Protein AF-A0A7C1JFD9-F1 (afdb_monomer)

pLDDT: mean 81.2, std 18.76, range [33.25, 97.69]

Solvent-accessible surface area (backbone atoms only — not comparable to full-atom values): 13082 Å² total; per-residue (Å²): 131,91,82,92,84,89,84,89,82,89,79,87,84,80,90,75,85,80,73,86,72,84,73,84,68,76,77,77,70,79,80,46,64,47,81,43,65,37,50,92,91,67,46,56,60,57,52,20,58,76,70,75,37,55,52,64,60,41,26,60,74,58,72,48,86,54,73,89,67,83,54,70,67,39,78,43,56,42,72,49,69,76,74,76,76,76,79,77,77,77,78,78,78,77,79,78,64,57,48,79,44,68,37,48,88,90,66,48,46,65,60,51,17,61,76,61,60,40,53,50,64,57,37,24,66,66,59,72,47,88,52,73,87,72,76,53,64,73,43,75,38,43,36,61,65,51,68,77,73,78,78,59,76,42,71,46,81,42,66,37,50,89,90,68,45,52,64,58,52,16,58,74,59,68,35,47,47,64,53,36,28,64,72,59,69,50,89,52,81,89,70,79,52,70,67,39,78,40,52,42,48,21,114

Radius of gyration: 39.32 Å; Cα contacts (8 Å, |Δi|>4): 235; chains: 1; bounding box: 79×61×123 Å

Secondary structure (DSSP, 8-state):
--------------------------------EEEEEPPTT--HHHHHHHTT--HHHHHHHTT---TT---TT-EEEEE-PPPPPPPPPPPPPPPP-PEEEE--TT--HHHHHHHHT--HHHHHHHHT-S-TT---TTPEEEE---PPPPPPSEEEEEEPPTT--HHHHHHHTT--HHHHHHHTT-S-TT---TT-EEEEEE-

Mean predicted aligned error: 19.11 Å

Sequence (203 aa):
MRRLILLLLLAVMLALPAAVIAQDTGGVSAEASTVYYVRPGDTLSRIARNFGVDLYVLARFNSIYNLNLIYVGQAIYIPIGTPPPPPPPPPPPPPPVCTYYTVRWGDTLNMIARLYGVSVYEIQVANGIANPNLIYPGMVLCIPPASAPPPPTYVTPYYVRYGDTLARIARNFGTSVWAIVNYNGIVNPNFIYVGQLLYIPHH

Nearest PDB structures (foldseek):
  4b8v-assembly1_A  TM=3.331E-01  e=1.231E-12  Fulvia fulva
  4s3j-assembly1_A  TM=4.618E-01  e=1.558E-07  Bacillus cereus ATCC 10876
  5c8q-assembly1_B  TM=9.134E-01  e=4.857E-04  Pyricularia oryzae
  5jcd-assembly2_B  TM=2.850E-01  e=6.398E-09  Oryza sativa Japonica Group
  5jce-assembly1_A  TM=2.853E-01  e=2.152E-08  Oryza sativa Japonica Group

Structure (mmCIF, N/CA/C/O backbone):
data_AF-A0A7C1JFD9-F1
#
_entry.id   AF-A0A7C1JFD9-F1
#
loop_
_atom_site.group_PDB
_atom_site.id
_atom_site.type_symbol
_atom_site.label_atom_id
_atom_site.label_alt_id
_atom_site.label_comp_id
_atom_site.label_asym_id
_atom_site.label_entity_id
_atom_site.label_seq_id
_atom_site.pdbx_PDB_ins_code
_atom_site.C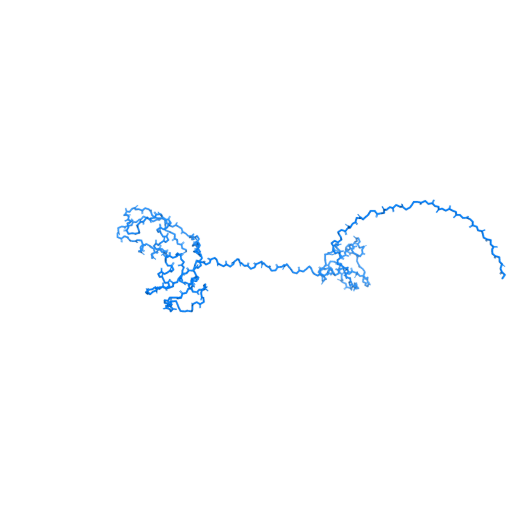artn_x
_atom_site.Cartn_y
_atom_site.Cartn_z
_atom_site.occupancy
_atom_site.B_iso_or_equiv
_atom_site.auth_seq_id
_atom_site.auth_comp_id
_atom_site.auth_asym_id
_atom_site.auth_atom_id
_atom_site.pdbx_PDB_model_num
ATOM 1 N N . MET A 1 1 ? 34.897 -39.140 -87.805 1.00 40.81 1 MET A N 1
ATOM 2 C CA . MET A 1 1 ? 36.169 -39.898 -87.732 1.00 40.81 1 MET A CA 1
ATOM 3 C C . MET A 1 1 ? 36.739 -39.654 -86.336 1.00 40.81 1 MET A C 1
ATOM 5 O O . MET A 1 1 ? 36.928 -38.500 -85.996 1.00 40.81 1 MET A O 1
ATOM 9 N N . ARG A 1 2 ? 36.658 -40.624 -85.405 1.00 43.22 2 ARG A N 1
ATOM 10 C CA . ARG A 1 2 ? 37.804 -41.448 -84.929 1.00 43.22 2 ARG A CA 1
ATOM 11 C C . ARG A 1 2 ? 39.041 -40.562 -84.671 1.00 43.22 2 ARG A C 1
ATOM 13 O O . ARG A 1 2 ? 39.539 -39.995 -85.632 1.00 43.22 2 ARG A O 1
ATOM 20 N N . ARG A 1 3 ? 39.586 -40.409 -83.456 1.00 44.50 3 ARG A N 1
ATOM 21 C CA . ARG A 1 3 ? 40.245 -41.395 -82.554 1.00 44.50 3 ARG A CA 1
AT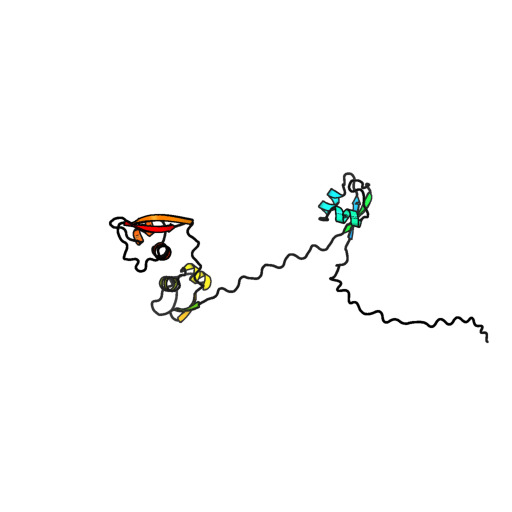OM 22 C C . ARG A 1 3 ? 40.369 -40.731 -81.155 1.00 44.50 3 ARG A C 1
ATOM 24 O O . ARG A 1 3 ? 40.711 -39.559 -81.118 1.00 44.50 3 ARG A O 1
ATOM 31 N N . LEU A 1 4 ? 39.901 -41.269 -80.023 1.00 40.38 4 LEU A N 1
ATOM 32 C CA . LEU A 1 4 ? 40.400 -42.376 -79.178 1.00 40.38 4 LEU A CA 1
ATOM 33 C C . LEU A 1 4 ? 41.914 -42.359 -78.868 1.00 40.38 4 LEU A C 1
ATOM 35 O O . LEU A 1 4 ? 42.694 -42.534 -79.798 1.00 40.38 4 LEU A O 1
ATOM 39 N N . ILE A 1 5 ? 42.272 -42.208 -77.578 1.00 41.91 5 ILE A N 1
ATOM 40 C CA . ILE A 1 5 ? 43.218 -42.996 -76.732 1.00 41.91 5 ILE A CA 1
ATOM 41 C C . ILE A 1 5 ? 43.311 -42.259 -75.366 1.00 41.91 5 ILE A C 1
ATOM 43 O O . ILE A 1 5 ? 43.749 -41.118 -75.320 1.00 41.91 5 ILE A O 1
ATOM 47 N N . LEU A 1 6 ? 42.625 -42.706 -74.303 1.00 33.25 6 LEU A N 1
ATOM 48 C CA . LEU A 1 6 ? 43.041 -43.689 -73.278 1.00 33.25 6 LEU A CA 1
ATOM 49 C C . LEU A 1 6 ? 44.244 -43.245 -72.422 1.00 33.25 6 LEU A C 1
ATOM 51 O O . LEU A 1 6 ? 45.381 -43.417 -72.840 1.00 33.25 6 LEU A O 1
ATOM 55 N N . LEU A 1 7 ? 43.985 -42.812 -71.180 1.00 38.22 7 LEU A N 1
ATOM 56 C CA . LEU A 1 7 ? 44.855 -43.131 -70.044 1.00 38.22 7 LEU A CA 1
ATOM 57 C C . LEU A 1 7 ? 44.040 -43.312 -68.752 1.00 38.22 7 LEU A C 1
ATOM 59 O O . LEU A 1 7 ? 43.379 -42.415 -68.238 1.00 38.22 7 LEU A O 1
ATOM 63 N N . LEU A 1 8 ? 44.099 -44.565 -68.325 1.00 34.59 8 LEU A N 1
ATOM 64 C CA . LEU A 1 8 ? 43.635 -45.234 -67.123 1.00 34.59 8 LEU A CA 1
ATOM 65 C C . LEU A 1 8 ? 44.136 -44.543 -65.837 1.00 34.59 8 LEU A C 1
ATOM 67 O O . LEU A 1 8 ? 45.341 -44.368 -65.694 1.00 34.59 8 LEU A O 1
ATOM 71 N N . LEU A 1 9 ? 43.255 -44.260 -64.873 1.00 37.47 9 LEU A N 1
ATOM 72 C CA . LEU A 1 9 ? 43.563 -44.437 -63.447 1.00 37.47 9 LEU A CA 1
ATOM 73 C C . LEU A 1 9 ? 42.265 -44.577 -62.641 1.00 37.47 9 LEU A C 1
ATOM 75 O O . LEU A 1 9 ? 41.499 -43.641 -62.431 1.00 37.47 9 LEU A O 1
ATOM 79 N N . LEU A 1 10 ? 42.035 -45.826 -62.251 1.00 37.84 10 LEU A N 1
ATOM 80 C CA . LEU A 1 10 ? 41.011 -46.306 -61.343 1.00 37.84 10 LEU A CA 1
ATOM 81 C C . LEU A 1 10 ? 41.394 -45.883 -59.915 1.00 37.84 10 LEU A C 1
ATOM 83 O O . LEU A 1 10 ? 42.415 -46.333 -59.404 1.00 37.84 10 LEU A O 1
ATOM 87 N N . ALA A 1 11 ? 40.570 -45.067 -59.263 1.00 42.44 11 ALA A N 1
ATOM 88 C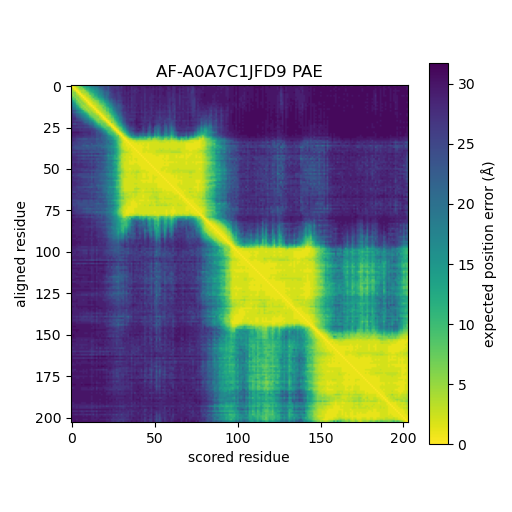 CA . ALA A 1 11 ? 40.618 -44.873 -57.817 1.00 42.44 11 ALA A CA 1
ATOM 89 C C . ALA A 1 11 ? 39.192 -44.969 -57.265 1.00 42.44 11 ALA A C 1
ATOM 91 O O . ALA A 1 11 ? 38.455 -43.993 -57.167 1.00 42.44 11 ALA A O 1
ATOM 92 N N . VAL A 1 12 ? 38.796 -46.201 -56.956 1.00 45.66 12 VAL A N 1
ATOM 93 C CA . VAL A 1 12 ? 37.707 -46.506 -56.026 1.00 45.66 12 VAL A CA 1
ATOM 94 C C . VAL A 1 12 ? 38.321 -46.452 -54.631 1.00 45.66 12 VAL A C 1
ATOM 96 O O . VAL A 1 12 ? 39.313 -47.145 -54.431 1.00 45.66 12 VAL A O 1
ATOM 99 N N . MET A 1 13 ? 37.764 -45.677 -53.690 1.00 40.12 13 MET A N 1
ATOM 100 C CA . MET A 1 13 ? 37.672 -46.055 -52.265 1.00 40.12 13 MET A CA 1
ATOM 101 C C . MET A 1 13 ? 36.987 -44.981 -51.397 1.00 40.12 13 MET A C 1
ATOM 103 O O . MET A 1 13 ? 37.445 -43.849 -51.295 1.00 40.12 13 MET A O 1
ATOM 107 N N . LEU A 1 14 ? 35.938 -45.455 -50.713 1.00 41.75 14 LEU A N 1
ATOM 108 C CA . LEU A 1 14 ? 35.295 -44.980 -49.482 1.00 41.75 14 LEU A CA 1
ATOM 109 C C . LEU A 1 14 ? 34.508 -43.654 -49.480 1.00 41.75 14 LEU A C 1
ATOM 111 O O . LEU A 1 14 ? 35.012 -42.583 -49.155 1.00 41.75 14 LEU A O 1
ATOM 115 N N . ALA A 1 15 ? 33.192 -43.787 -49.660 1.00 47.25 15 ALA A N 1
ATOM 116 C CA . ALA A 1 15 ? 32.222 -42.900 -49.032 1.00 47.25 15 ALA A CA 1
ATOM 117 C C . ALA A 1 15 ? 32.118 -43.245 -47.533 1.00 47.25 15 ALA A C 1
ATOM 119 O O . ALA A 1 15 ? 31.725 -44.357 -47.179 1.00 47.25 15 ALA A O 1
ATOM 120 N N . LEU A 1 16 ? 32.463 -42.300 -46.658 1.00 45.81 16 LEU A N 1
ATOM 121 C CA . LEU A 1 16 ? 32.068 -42.324 -45.248 1.00 45.81 16 LEU A CA 1
ATOM 122 C C . LEU A 1 16 ? 30.763 -41.526 -45.093 1.00 45.81 16 LEU A C 1
ATOM 124 O O . LEU A 1 16 ? 30.647 -40.460 -45.704 1.00 45.81 16 LEU A O 1
ATOM 128 N N . PRO A 1 17 ? 29.793 -41.968 -44.272 1.00 43.59 17 PRO A N 1
ATOM 129 C CA . PRO A 1 17 ? 28.688 -41.108 -43.889 1.00 43.59 17 PRO A CA 1
ATOM 130 C C . PRO A 1 17 ? 29.236 -40.089 -42.885 1.00 43.59 17 PRO A C 1
ATOM 132 O O . PRO A 1 17 ? 29.579 -40.443 -41.756 1.00 43.59 17 PRO A O 1
ATOM 135 N N . ALA A 1 18 ? 29.360 -38.823 -43.286 1.00 46.03 18 ALA A N 1
ATOM 136 C CA . ALA A 1 18 ? 29.592 -37.758 -42.321 1.00 46.03 18 ALA A CA 1
ATOM 137 C C . ALA A 1 18 ? 28.308 -37.610 -41.499 1.00 46.03 18 ALA A C 1
ATOM 139 O O . ALA A 1 18 ? 27.273 -37.165 -41.998 1.00 46.03 18 ALA A O 1
ATOM 140 N N . ALA A 1 19 ? 28.376 -38.083 -40.257 1.00 43.56 19 ALA A N 1
ATOM 141 C CA . ALA A 1 19 ? 27.325 -37.937 -39.275 1.00 43.56 19 ALA A CA 1
ATOM 142 C C . ALA A 1 19 ? 26.926 -36.462 -39.149 1.00 43.56 19 ALA A C 1
ATOM 144 O O . ALA A 1 19 ? 27.769 -35.570 -39.038 1.00 43.56 19 ALA A O 1
ATOM 145 N N . VAL A 1 20 ? 25.616 -36.238 -39.143 1.00 47.09 20 VAL A N 1
ATOM 146 C CA . VAL A 1 20 ? 25.001 -34.992 -38.707 1.00 47.09 20 VAL A CA 1
ATOM 147 C C . VAL A 1 20 ? 25.477 -34.706 -37.286 1.00 47.09 20 VAL A C 1
ATOM 149 O O . VAL A 1 20 ? 25.130 -35.422 -36.351 1.00 47.09 20 VAL A O 1
ATOM 152 N N . ILE A 1 21 ? 26.234 -33.627 -37.122 1.00 43.56 21 ILE A N 1
ATOM 153 C CA . ILE A 1 21 ? 26.201 -32.842 -35.895 1.00 43.56 21 ILE A CA 1
ATOM 154 C C . ILE A 1 21 ? 25.529 -31.547 -36.313 1.00 43.56 21 ILE A C 1
ATOM 156 O O . ILE A 1 21 ? 26.146 -30.681 -36.931 1.00 43.56 21 ILE A O 1
ATOM 160 N N . ALA A 1 22 ? 24.228 -31.461 -36.041 1.00 44.75 22 ALA A N 1
ATOM 161 C CA . ALA A 1 22 ? 23.535 -30.190 -36.022 1.00 44.75 22 ALA A CA 1
ATOM 162 C C . ALA A 1 22 ? 24.231 -29.347 -34.951 1.00 44.75 22 ALA A C 1
ATOM 164 O O . ALA A 1 22 ? 24.006 -29.530 -33.756 1.00 44.75 22 ALA A O 1
ATOM 165 N N . GLN A 1 23 ? 25.158 -28.493 -35.378 1.00 36.22 23 GLN A N 1
ATOM 166 C CA . GLN A 1 23 ? 25.618 -27.416 -34.529 1.00 36.22 23 GLN A CA 1
ATOM 167 C C . GLN A 1 23 ? 24.427 -26.482 -34.375 1.00 36.22 23 GLN A C 1
ATOM 169 O O . GLN A 1 23 ? 24.017 -25.812 -35.325 1.00 36.22 23 GLN A O 1
ATOM 174 N N . ASP A 1 24 ? 23.869 -26.511 -33.169 1.00 44.41 24 ASP A N 1
ATOM 175 C CA . ASP A 1 24 ? 23.147 -25.411 -32.551 1.00 44.41 24 ASP A CA 1
ATOM 176 C C . ASP A 1 24 ? 24.004 -24.147 -32.689 1.00 44.41 24 ASP A C 1
ATOM 178 O O . ASP A 1 24 ? 24.827 -23.794 -31.846 1.00 44.41 24 ASP A O 1
ATOM 182 N N . THR A 1 25 ? 23.901 -23.524 -33.857 1.00 40.47 25 THR A N 1
ATOM 183 C CA . THR A 1 25 ? 24.466 -22.217 -34.133 1.00 40.47 25 THR A CA 1
ATOM 184 C C . THR A 1 25 ? 23.395 -21.239 -33.707 1.00 40.47 25 THR A C 1
ATOM 186 O O . THR A 1 25 ? 22.624 -20.728 -34.517 1.00 40.47 25 THR A O 1
ATOM 189 N N . GLY A 1 26 ? 23.337 -21.007 -32.391 1.00 36.16 26 GLY A N 1
ATOM 190 C CA . GLY A 1 26 ? 22.753 -19.792 -31.845 1.00 36.16 26 GLY A CA 1
ATOM 191 C C . GLY A 1 26 ? 23.242 -18.634 -32.707 1.00 36.16 26 GLY A C 1
ATOM 192 O O . GLY A 1 26 ? 24.449 -18.420 -32.831 1.00 36.16 26 GLY A O 1
ATOM 193 N N . GLY A 1 27 ? 22.299 -18.004 -33.409 1.00 36.44 27 GLY A N 1
ATOM 194 C CA . GLY A 1 27 ? 22.578 -17.115 -34.524 1.00 36.44 27 GLY A CA 1
ATOM 195 C C . GLY A 1 27 ? 23.579 -16.036 -34.138 1.00 36.44 27 GLY A C 1
ATOM 196 O O . GLY A 1 27 ? 23.235 -15.067 -33.465 1.00 36.44 27 GLY A O 1
ATOM 197 N N . VAL A 1 28 ? 24.816 -16.186 -34.606 1.00 40.22 28 VAL A N 1
ATOM 198 C CA . VAL A 1 28 ? 25.751 -15.073 -34.717 1.00 40.22 28 VAL A CA 1
ATOM 199 C C . VAL A 1 28 ? 25.228 -14.193 -35.842 1.00 40.22 28 VAL A C 1
ATOM 201 O O . VAL A 1 28 ? 25.428 -14.456 -37.027 1.00 40.22 28 VAL A O 1
ATOM 204 N N . SER A 1 29 ? 24.442 -13.198 -35.430 1.00 46.28 29 SER A N 1
ATOM 205 C CA . SER A 1 29 ? 23.966 -12.100 -36.261 1.00 46.28 29 SER A CA 1
ATOM 206 C C . SER A 1 29 ? 25.128 -11.568 -37.097 1.00 46.28 29 SER A C 1
ATOM 208 O O . SER A 1 29 ? 26.171 -11.229 -36.542 1.00 46.28 29 SER A O 1
ATOM 210 N N . ALA A 1 30 ? 24.947 -11.529 -38.418 1.00 47.91 30 ALA A N 1
ATOM 211 C CA . ALA A 1 30 ? 25.941 -11.059 -39.374 1.00 47.91 30 ALA A CA 1
ATOM 212 C C . ALA A 1 30 ? 26.575 -9.742 -38.894 1.00 47.91 30 ALA A C 1
ATOM 214 O O . ALA A 1 30 ? 25.872 -8.755 -38.666 1.00 47.91 30 ALA A O 1
ATOM 215 N N . GLU A 1 31 ? 27.894 -9.758 -38.693 1.00 59.41 31 GLU A N 1
ATOM 216 C CA . GLU A 1 31 ? 28.661 -8.643 -38.143 1.00 59.41 31 GLU A CA 1
ATOM 217 C C . GLU A 1 31 ? 28.661 -7.471 -39.132 1.00 59.41 31 GLU A C 1
ATOM 219 O O . GLU A 1 31 ? 29.486 -7.387 -40.044 1.00 59.41 31 GLU A O 1
ATOM 224 N N . ALA A 1 32 ? 27.711 -6.550 -38.975 1.00 66.81 32 ALA A N 1
ATOM 225 C CA . ALA A 1 32 ? 27.786 -5.268 -39.648 1.00 66.81 32 ALA A CA 1
ATOM 226 C C . ALA A 1 32 ? 29.016 -4.522 -39.108 1.00 66.81 32 ALA A C 1
ATOM 228 O O . ALA A 1 32 ? 29.211 -4.384 -37.899 1.00 66.81 32 ALA A O 1
ATOM 229 N N . SER A 1 33 ? 29.867 -4.046 -40.011 1.00 77.00 33 SER A N 1
ATOM 230 C CA . SER A 1 33 ? 31.011 -3.211 -39.659 1.00 77.00 33 SER A CA 1
ATOM 231 C C . SER A 1 33 ? 30.962 -1.918 -40.459 1.00 77.00 33 SER A C 1
ATOM 233 O O . SER A 1 33 ? 30.515 -1.903 -41.607 1.00 77.00 33 SER A O 1
ATOM 235 N N . THR A 1 34 ? 31.396 -0.821 -39.847 1.00 87.00 34 THR A N 1
ATOM 236 C CA . THR A 1 34 ? 31.591 0.456 -40.541 1.00 87.00 34 THR A CA 1
ATOM 237 C C . THR A 1 34 ? 33.064 0.830 -40.525 1.00 87.00 34 THR A C 1
ATOM 239 O O . THR A 1 34 ? 33.774 0.521 -39.572 1.00 87.00 34 THR A O 1
ATOM 242 N N . VAL A 1 35 ? 33.541 1.507 -41.567 1.00 90.88 35 VAL A N 1
ATOM 243 C CA . VAL A 1 35 ? 34.943 1.939 -41.655 1.00 90.88 35 VAL A CA 1
ATOM 244 C C . VAL A 1 35 ? 35.074 3.374 -41.150 1.00 90.88 35 VAL A C 1
ATOM 246 O O . VAL A 1 35 ? 34.336 4.260 -41.578 1.00 90.88 35 VAL A O 1
ATOM 249 N N . TYR A 1 36 ? 36.037 3.615 -40.263 1.00 92.81 36 TYR A N 1
ATOM 250 C CA . TYR A 1 36 ? 36.424 4.939 -39.784 1.00 92.81 36 TYR A CA 1
ATOM 251 C C . TYR A 1 36 ? 37.884 5.230 -40.130 1.00 92.81 36 TYR A C 1
ATOM 253 O O . TYR A 1 36 ? 38.763 4.421 -39.849 1.00 92.81 36 TYR A O 1
ATOM 261 N N . TYR A 1 37 ? 38.148 6.401 -40.709 1.00 95.62 37 TYR A N 1
ATOM 262 C CA . TYR A 1 37 ? 39.506 6.860 -41.000 1.00 95.62 37 TYR A CA 1
ATOM 263 C C . TYR A 1 37 ? 40.010 7.756 -39.870 1.00 95.62 37 TYR A C 1
ATOM 265 O O . TYR A 1 37 ? 39.405 8.791 -39.582 1.00 95.62 37 TYR A O 1
ATOM 273 N N . VAL A 1 38 ? 41.121 7.362 -39.248 1.00 95.06 38 VAL A N 1
ATOM 274 C CA . VAL A 1 38 ? 41.742 8.061 -38.113 1.00 95.06 38 VAL A CA 1
ATOM 275 C C . VAL A 1 38 ? 42.080 9.507 -38.484 1.00 95.06 38 VAL A C 1
ATOM 277 O O . VAL A 1 38 ? 42.740 9.769 -39.490 1.00 95.06 38 VAL A O 1
ATOM 280 N N . ARG A 1 39 ? 41.653 10.463 -37.659 1.00 95.69 39 ARG A N 1
ATOM 281 C CA . ARG A 1 39 ? 41.886 11.903 -37.837 1.00 95.69 39 ARG A CA 1
ATOM 282 C C . ARG A 1 39 ? 43.029 12.393 -36.937 1.00 95.69 39 ARG A C 1
ATOM 284 O O . ARG A 1 39 ? 43.362 11.731 -35.952 1.00 95.69 39 ARG A O 1
ATOM 291 N N . PRO A 1 40 ? 43.643 13.558 -37.229 1.00 94.94 40 PRO A N 1
ATOM 292 C CA . PRO A 1 40 ? 44.621 14.161 -36.326 1.00 94.94 40 PRO A CA 1
ATOM 293 C C . PRO A 1 40 ? 44.061 14.323 -34.905 1.00 94.94 40 PRO A C 1
ATOM 295 O O . PRO A 1 40 ? 43.015 14.940 -34.712 1.00 94.94 40 PRO A O 1
ATOM 298 N N . GLY A 1 41 ? 44.767 13.770 -33.915 1.00 90.38 41 GLY A N 1
ATOM 299 C CA . GLY A 1 41 ? 44.378 13.832 -32.501 1.00 90.38 41 GLY A CA 1
ATOM 300 C C . GLY A 1 41 ? 43.460 12.703 -32.017 1.00 90.38 41 GLY A C 1
ATOM 301 O O . GLY A 1 41 ? 43.045 12.725 -30.853 1.00 90.38 41 GLY A O 1
ATOM 302 N N . ASP A 1 42 ? 43.150 11.723 -32.865 1.00 95.06 42 ASP A N 1
ATOM 303 C CA . ASP A 1 42 ? 42.427 10.523 -32.453 1.00 95.06 42 ASP A CA 1
ATOM 304 C C . ASP A 1 42 ? 43.300 9.568 -31.630 1.00 95.06 42 ASP A C 1
ATOM 306 O O . ASP A 1 42 ? 44.510 9.451 -31.817 1.00 95.06 42 ASP A O 1
ATOM 310 N N . THR A 1 43 ? 42.643 8.832 -30.736 1.00 96.56 43 THR A N 1
ATOM 311 C CA . THR A 1 43 ? 43.199 7.657 -30.058 1.00 96.56 43 THR A CA 1
ATOM 312 C C . THR A 1 43 ? 42.234 6.492 -30.230 1.00 96.56 43 THR A C 1
ATOM 314 O O . THR A 1 43 ? 41.021 6.703 -30.327 1.00 96.56 43 THR A O 1
ATOM 317 N N . LEU A 1 44 ? 42.738 5.255 -30.202 1.00 93.31 44 LEU A N 1
ATOM 318 C CA . LEU A 1 44 ? 41.893 4.065 -30.348 1.00 93.31 44 LEU A CA 1
ATOM 319 C C . LEU A 1 44 ? 40.808 4.005 -29.256 1.00 93.31 44 LEU A C 1
ATOM 321 O O . LEU A 1 44 ? 39.658 3.681 -29.535 1.00 93.31 44 LEU A O 1
ATOM 325 N N . SER A 1 45 ? 41.145 4.433 -28.034 1.00 94.12 45 SER A N 1
ATOM 326 C CA . SER A 1 45 ? 40.214 4.563 -26.904 1.00 94.12 45 SER A CA 1
ATOM 327 C C . SER A 1 45 ? 39.125 5.618 -27.110 1.00 94.12 45 SER A C 1
ATOM 329 O O . SER A 1 45 ? 37.985 5.423 -26.685 1.00 94.12 45 SER A O 1
ATOM 331 N N . ARG A 1 46 ? 39.438 6.744 -27.763 1.00 94.81 46 ARG A N 1
ATOM 332 C CA . ARG A 1 46 ? 38.450 7.784 -28.077 1.00 94.81 46 ARG A CA 1
ATOM 333 C C . ARG A 1 46 ? 37.516 7.321 -29.187 1.00 94.81 46 ARG A C 1
ATOM 335 O O . ARG A 1 46 ? 36.315 7.519 -29.053 1.00 94.81 46 ARG A O 1
ATOM 342 N N . ILE A 1 47 ? 38.048 6.652 -30.208 1.00 92.25 47 ILE A N 1
ATOM 343 C CA . ILE A 1 47 ? 37.252 6.051 -31.282 1.00 92.25 47 ILE A CA 1
ATOM 344 C C . ILE A 1 47 ? 36.297 5.001 -30.696 1.00 92.25 47 ILE A C 1
ATOM 346 O O . ILE A 1 47 ? 35.091 5.146 -30.847 1.00 92.25 47 ILE A O 1
ATOM 350 N N . ALA A 1 48 ? 36.797 4.014 -29.946 1.00 91.12 48 ALA A N 1
ATOM 351 C CA . ALA A 1 48 ? 35.977 2.950 -29.354 1.00 91.12 48 ALA A CA 1
ATOM 352 C C . ALA A 1 48 ? 34.791 3.503 -28.544 1.00 91.12 48 ALA A C 1
ATOM 354 O O . ALA A 1 48 ? 33.636 3.160 -28.794 1.00 91.12 48 ALA A O 1
ATOM 355 N N . ARG A 1 49 ? 35.064 4.471 -27.662 1.00 92.00 49 ARG A N 1
ATOM 356 C CA . ARG A 1 49 ? 34.037 5.158 -26.870 1.00 92.00 49 ARG A CA 1
ATOM 357 C C . ARG A 1 49 ? 33.017 5.913 -27.723 1.00 92.00 49 ARG A C 1
ATOM 359 O O . ARG A 1 49 ? 31.833 5.842 -27.420 1.00 92.00 49 ARG A O 1
ATOM 366 N N . ASN A 1 50 ? 33.453 6.627 -28.761 1.00 91.62 50 ASN A N 1
ATOM 367 C CA . ASN A 1 50 ? 32.545 7.378 -29.636 1.00 91.62 50 ASN A CA 1
ATOM 368 C C . ASN A 1 50 ? 31.553 6.460 -30.365 1.00 91.62 50 ASN A C 1
ATOM 370 O O . ASN A 1 50 ? 30.440 6.883 -30.659 1.00 91.62 50 ASN A O 1
ATOM 374 N N . PHE A 1 51 ? 31.955 5.217 -30.634 1.00 88.06 51 PHE A N 1
ATOM 375 C CA . PHE A 1 51 ? 31.135 4.218 -31.315 1.00 88.06 51 PHE A CA 1
ATOM 376 C C . PHE A 1 51 ? 30.474 3.207 -30.368 1.00 88.06 51 PHE A C 1
ATOM 378 O O . PHE A 1 51 ? 29.814 2.286 -30.837 1.00 88.06 51 PHE A O 1
ATOM 385 N N . GLY A 1 52 ? 30.627 3.367 -29.048 1.00 86.94 52 GLY A N 1
ATOM 386 C CA . GLY A 1 52 ? 30.043 2.455 -28.060 1.00 86.94 52 GLY A CA 1
ATOM 387 C C . GLY A 1 52 ? 30.608 1.030 -28.110 1.00 86.94 52 GLY A C 1
ATOM 388 O O . GLY A 1 52 ? 29.939 0.098 -27.674 1.00 86.94 52 GLY A O 1
ATOM 389 N N . VAL A 1 53 ? 31.820 0.854 -28.642 1.00 88.00 53 VAL A N 1
ATOM 390 C CA . VAL A 1 53 ? 32.509 -0.439 -28.743 1.00 88.00 53 VAL A CA 1
ATOM 391 C C . VAL A 1 53 ? 33.557 -0.535 -27.637 1.00 88.00 53 VAL A C 1
ATOM 393 O O . VAL A 1 53 ? 34.206 0.454 -27.294 1.00 88.00 53 VAL A O 1
ATOM 396 N N . ASP A 1 54 ? 33.749 -1.729 -27.080 1.00 90.62 54 ASP A N 1
ATOM 397 C CA . ASP A 1 54 ? 34.854 -1.976 -26.154 1.00 90.62 54 ASP A CA 1
ATOM 398 C C . ASP A 1 54 ? 36.217 -1.813 -26.857 1.00 90.62 54 ASP A C 1
ATOM 400 O O . ASP A 1 54 ? 36.408 -2.231 -28.002 1.00 90.62 54 ASP A O 1
ATOM 404 N N . LEU A 1 55 ? 37.187 -1.206 -26.167 1.00 90.62 55 LEU A N 1
ATOM 405 C CA . LEU A 1 55 ? 38.513 -0.921 -26.723 1.00 90.62 55 LEU A CA 1
ATOM 406 C C . LEU A 1 55 ? 39.238 -2.193 -27.185 1.00 90.62 55 LEU A C 1
ATOM 408 O O . LEU A 1 55 ? 39.841 -2.200 -28.260 1.00 90.62 55 LEU A O 1
ATOM 412 N N . TYR A 1 56 ? 39.193 -3.262 -26.392 1.00 88.81 56 TYR A N 1
ATOM 413 C CA . TYR A 1 56 ? 39.893 -4.507 -26.699 1.00 88.81 56 TYR A CA 1
ATOM 414 C C . TYR A 1 56 ? 39.184 -5.288 -27.802 1.00 88.81 56 TYR A C 1
ATOM 416 O O . TYR A 1 56 ? 39.851 -5.893 -28.644 1.00 88.81 56 TYR A O 1
ATOM 424 N N . VAL A 1 57 ? 37.852 -5.221 -27.851 1.00 87.44 57 VAL A N 1
ATOM 425 C CA . VAL A 1 57 ? 37.063 -5.749 -28.973 1.00 87.44 57 VAL A CA 1
ATOM 426 C C . VAL A 1 57 ? 37.443 -5.041 -30.272 1.00 87.44 57 VAL A C 1
ATOM 428 O O . VAL A 1 57 ? 37.790 -5.710 -31.245 1.00 87.44 57 VAL A O 1
ATOM 431 N N . LEU A 1 58 ? 37.472 -3.705 -30.279 1.00 90.00 58 LEU A N 1
ATOM 432 C CA . LEU A 1 58 ? 37.858 -2.923 -31.455 1.00 90.00 58 LEU A CA 1
ATOM 433 C C . LEU A 1 58 ? 39.296 -3.234 -31.902 1.00 90.00 58 LEU A C 1
ATOM 435 O O . LEU A 1 58 ? 39.548 -3.418 -33.093 1.00 90.00 58 LEU A O 1
ATOM 439 N N . ALA A 1 59 ? 40.238 -3.321 -30.960 1.00 90.69 59 ALA A N 1
ATOM 440 C CA . ALA A 1 59 ? 41.636 -3.622 -31.253 1.00 90.69 59 ALA A CA 1
ATOM 441 C C . ALA A 1 59 ? 41.809 -5.018 -31.866 1.00 90.69 59 ALA A C 1
ATOM 443 O O . ALA A 1 59 ? 42.456 -5.161 -32.903 1.00 90.69 59 ALA A O 1
ATOM 444 N N . ARG A 1 60 ? 41.175 -6.039 -31.276 1.00 89.31 60 ARG A N 1
ATOM 445 C CA . ARG A 1 60 ? 41.216 -7.418 -31.779 1.00 89.31 60 ARG A CA 1
ATOM 446 C C . ARG A 1 60 ? 40.581 -7.537 -33.161 1.00 89.31 60 ARG A C 1
ATOM 448 O O . ARG A 1 60 ? 41.154 -8.202 -34.017 1.00 89.31 60 ARG A O 1
ATOM 455 N N . PHE A 1 61 ? 39.456 -6.858 -33.392 1.00 87.00 61 PHE A N 1
ATOM 456 C CA . PHE A 1 61 ? 38.768 -6.838 -34.687 1.00 87.00 61 PHE A CA 1
ATOM 457 C C . PHE A 1 61 ? 39.656 -6.285 -35.814 1.00 87.00 61 PHE A C 1
ATOM 459 O O . PHE A 1 61 ? 39.576 -6.726 -36.954 1.00 87.00 61 PHE A O 1
ATOM 466 N N . ASN A 1 62 ? 40.564 -5.366 -35.477 1.00 90.00 62 ASN A N 1
ATOM 467 C CA . ASN A 1 62 ? 41.486 -4.729 -36.419 1.00 90.00 62 ASN A CA 1
ATOM 468 C C . ASN A 1 62 ? 42.912 -5.294 -36.377 1.00 90.00 62 ASN A C 1
ATOM 470 O O . ASN A 1 62 ? 43.805 -4.728 -37.005 1.00 90.00 62 ASN A O 1
ATOM 474 N N . SER A 1 63 ? 43.153 -6.378 -35.631 1.00 93.00 63 SER A N 1
ATOM 475 C CA . SER A 1 63 ? 44.499 -6.932 -35.402 1.00 93.00 63 SER A CA 1
ATOM 476 C C . SER A 1 63 ? 45.518 -5.895 -34.885 1.00 93.00 63 SER A C 1
ATOM 478 O O . SER A 1 63 ? 46.698 -5.927 -35.231 1.00 93.00 63 SER A O 1
ATOM 480 N N . ILE A 1 64 ? 45.069 -4.955 -34.046 1.00 91.88 64 ILE A N 1
ATOM 481 C CA . ILE A 1 64 ? 45.910 -3.923 -33.429 1.00 91.88 64 ILE A CA 1
ATOM 482 C C . ILE A 1 64 ? 46.435 -4.442 -32.091 1.00 91.88 64 ILE A C 1
ATOM 484 O O . ILE A 1 64 ? 45.689 -4.572 -31.124 1.00 91.88 64 ILE A O 1
ATOM 488 N N . TYR A 1 65 ? 47.741 -4.703 -32.024 1.00 89.44 65 TYR A N 1
ATOM 489 C CA . TYR A 1 65 ? 48.398 -5.187 -30.804 1.00 89.44 65 TYR A CA 1
ATOM 490 C C . TYR A 1 65 ? 48.853 -4.054 -29.872 1.00 89.44 65 TYR A C 1
ATOM 492 O O . TYR A 1 65 ? 48.858 -4.222 -28.654 1.00 89.44 65 TYR A O 1
ATOM 500 N N . ASN A 1 66 ? 49.215 -2.889 -30.423 1.00 91.81 66 ASN A N 1
ATOM 501 C CA . ASN A 1 66 ? 49.591 -1.712 -29.640 1.00 91.81 66 ASN A CA 1
ATOM 502 C C . ASN A 1 66 ? 48.442 -0.695 -29.613 1.00 91.81 66 ASN A C 1
ATOM 504 O O . ASN A 1 66 ? 48.241 0.060 -30.560 1.00 91.81 66 ASN A O 1
ATOM 508 N N . LEU A 1 67 ? 47.718 -0.651 -28.494 1.00 92.44 67 LEU A N 1
ATOM 509 C CA . LEU A 1 67 ? 46.536 0.201 -28.295 1.00 92.44 67 LEU A CA 1
ATOM 510 C C . LEU A 1 67 ? 46.826 1.709 -28.374 1.00 92.44 67 LEU A C 1
ATOM 512 O O . LEU A 1 67 ? 45.906 2.502 -28.578 1.00 92.44 67 LEU A O 1
ATOM 516 N N . ASN A 1 68 ? 48.090 2.103 -28.205 1.00 92.56 68 ASN A N 1
ATOM 517 C CA . ASN A 1 68 ? 48.524 3.499 -28.208 1.00 92.56 68 ASN A CA 1
ATOM 518 C C . ASN A 1 68 ? 49.071 3.953 -29.568 1.00 92.56 68 ASN A C 1
ATOM 520 O O . ASN A 1 68 ? 49.479 5.106 -29.694 1.00 92.56 68 ASN A O 1
ATOM 524 N N . LEU A 1 69 ? 49.102 3.072 -30.573 1.00 91.00 69 LEU A N 1
ATOM 525 C CA . LEU A 1 69 ? 49.683 3.362 -31.878 1.00 91.00 69 LEU A CA 1
ATOM 526 C C . LEU A 1 69 ? 48.644 3.180 -32.986 1.00 91.00 69 LEU A C 1
ATOM 528 O O . LEU A 1 69 ? 48.335 2.064 -33.396 1.00 91.00 69 LEU A O 1
ATOM 532 N N . ILE A 1 70 ? 48.142 4.309 -33.480 1.00 93.12 70 ILE A N 1
ATOM 533 C CA . ILE A 1 70 ? 47.335 4.412 -34.697 1.00 93.12 70 ILE A CA 1
ATOM 534 C C . ILE A 1 70 ? 47.846 5.588 -35.533 1.00 93.12 70 ILE A C 1
ATOM 536 O O . ILE A 1 70 ? 48.378 6.556 -34.986 1.00 93.12 70 ILE A O 1
ATOM 540 N N . TYR A 1 71 ? 47.691 5.514 -36.851 1.00 92.62 71 TYR A N 1
ATOM 541 C CA . TYR A 1 71 ? 48.187 6.531 -37.780 1.00 92.62 71 TYR A CA 1
ATOM 542 C C . TYR A 1 71 ? 47.045 7.347 -38.366 1.00 92.62 71 TYR A C 1
ATOM 544 O O . TYR A 1 71 ? 45.992 6.805 -38.683 1.00 92.62 71 TYR A O 1
ATOM 552 N N . VAL A 1 72 ? 47.257 8.647 -38.568 1.00 91.75 72 VAL A N 1
ATOM 553 C CA . VAL A 1 72 ? 46.294 9.484 -39.296 1.00 91.75 72 VAL A CA 1
ATOM 554 C C . VAL A 1 72 ? 46.065 8.902 -40.695 1.00 91.75 72 VAL A C 1
ATOM 556 O O . VAL A 1 72 ? 47.014 8.553 -41.392 1.00 91.75 72 VAL A O 1
ATOM 559 N N . GLY A 1 73 ? 44.798 8.782 -41.089 1.00 82.75 73 GLY A N 1
ATOM 560 C CA . GLY A 1 73 ? 44.363 8.158 -42.338 1.00 82.75 73 GLY A CA 1
ATOM 561 C C . GLY A 1 73 ? 44.235 6.633 -42.280 1.00 82.75 73 GLY A C 1
ATOM 562 O O . GLY A 1 73 ? 43.737 6.044 -43.235 1.00 82.75 73 GLY A O 1
ATOM 563 N N . GLN A 1 74 ? 44.627 5.980 -41.181 1.00 93.62 74 GLN A N 1
ATOM 564 C CA . GLN A 1 74 ? 44.438 4.539 -41.007 1.00 93.62 74 GLN A CA 1
ATOM 565 C C . GLN A 1 74 ? 42.946 4.187 -40.999 1.00 93.62 74 GLN A C 1
ATOM 567 O O . GLN A 1 74 ? 42.158 4.829 -40.303 1.00 93.62 74 GLN A O 1
ATOM 572 N N . ALA A 1 75 ? 42.569 3.150 -41.747 1.00 91.38 75 ALA A N 1
ATOM 573 C CA . ALA A 1 75 ? 41.226 2.588 -41.704 1.00 91.38 75 ALA A CA 1
ATOM 574 C C . ALA A 1 75 ? 41.066 1.690 -40.467 1.00 91.38 75 ALA A C 1
ATOM 576 O O . ALA A 1 75 ? 41.871 0.787 -40.238 1.00 91.38 75 ALA A O 1
ATOM 577 N N . ILE A 1 76 ? 40.021 1.946 -39.686 1.00 91.56 76 ILE A N 1
ATOM 578 C CA . ILE A 1 76 ? 39.601 1.164 -38.525 1.00 91.56 76 ILE A CA 1
ATOM 579 C C . ILE A 1 76 ? 38.200 0.628 -38.814 1.00 91.56 76 ILE A C 1
ATOM 581 O O . ILE A 1 76 ? 37.257 1.399 -38.994 1.00 91.56 76 ILE A O 1
ATOM 585 N N . TYR A 1 77 ? 38.063 -0.690 -38.858 1.00 90.06 77 TYR A N 1
ATOM 586 C CA . TYR A 1 77 ? 36.794 -1.390 -38.991 1.00 90.06 77 TYR A CA 1
ATOM 587 C C . TYR A 1 77 ? 36.127 -1.479 -37.620 1.00 90.06 77 TYR A C 1
ATOM 589 O O . TYR A 1 77 ? 36.643 -2.095 -36.691 1.00 90.06 77 TYR A O 1
ATOM 597 N N . ILE A 1 78 ? 34.988 -0.823 -37.468 1.00 89.50 78 ILE A N 1
ATOM 598 C CA . ILE A 1 78 ? 34.249 -0.758 -36.214 1.00 89.50 78 ILE A CA 1
ATOM 599 C C . ILE A 1 78 ? 33.170 -1.838 -36.262 1.00 89.50 78 ILE A C 1
ATOM 601 O O . ILE A 1 78 ? 32.273 -1.727 -37.104 1.00 89.50 78 ILE A O 1
ATOM 605 N N . PRO A 1 79 ? 33.225 -2.856 -35.386 1.00 83.62 79 PRO A N 1
ATOM 606 C CA . PRO A 1 79 ? 32.156 -3.834 -35.276 1.00 83.62 79 PRO A CA 1
ATOM 607 C C . PRO A 1 79 ? 30.946 -3.146 -34.644 1.00 83.62 79 PRO A C 1
ATOM 609 O O . PRO A 1 79 ? 30.935 -2.857 -33.447 1.00 83.62 79 PRO A O 1
ATOM 612 N N . ILE A 1 80 ? 29.934 -2.845 -35.453 1.00 75.00 80 ILE A N 1
ATOM 613 C CA . ILE A 1 80 ? 28.649 -2.362 -34.957 1.00 75.00 80 ILE A CA 1
ATOM 614 C C . ILE A 1 80 ? 27.762 -3.587 -34.766 1.00 75.00 80 ILE A C 1
ATOM 616 O O . ILE A 1 80 ? 27.000 -3.990 -35.641 1.00 75.00 80 ILE A O 1
ATOM 620 N N . GLY A 1 81 ? 27.889 -4.218 -33.598 1.00 66.12 81 GLY A N 1
ATOM 621 C CA . GLY A 1 81 ? 26.864 -5.157 -33.159 1.00 66.12 81 GLY A CA 1
ATOM 622 C C . GLY A 1 81 ? 25.518 -4.436 -33.162 1.00 66.12 81 GLY A C 1
ATOM 623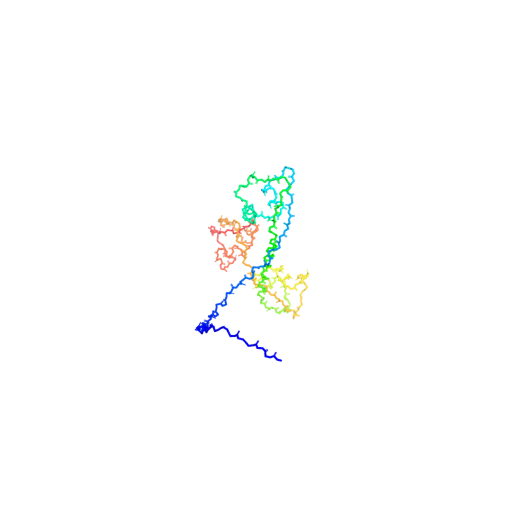 O O . GLY A 1 81 ? 25.430 -3.278 -32.746 1.00 66.12 81 GLY A O 1
ATOM 624 N N . THR A 1 82 ? 24.459 -5.091 -33.636 1.00 55.38 82 THR A N 1
ATOM 625 C CA . THR A 1 82 ? 23.110 -4.603 -33.341 1.00 55.38 82 THR A CA 1
ATOM 626 C C . THR A 1 82 ? 23.010 -4.458 -31.823 1.00 55.38 82 THR A C 1
ATOM 628 O O . THR A 1 82 ? 23.389 -5.410 -31.129 1.00 55.38 82 THR A O 1
ATOM 631 N N . PRO A 1 83 ? 22.566 -3.304 -31.287 1.00 56.50 83 PRO A N 1
ATOM 632 C CA . PRO A 1 83 ? 22.415 -3.158 -29.848 1.00 56.50 83 PRO A CA 1
ATOM 633 C C . PRO A 1 83 ? 21.588 -4.340 -29.329 1.00 56.50 83 PRO A C 1
ATOM 635 O O . PRO A 1 83 ? 20.623 -4.728 -30.001 1.00 56.50 83 PRO A O 1
ATOM 638 N N . PRO A 1 84 ? 21.976 -4.957 -28.196 1.00 57.00 84 PRO A N 1
ATOM 639 C CA . PRO A 1 84 ? 21.199 -6.050 -27.640 1.00 57.00 84 PRO A CA 1
ATOM 640 C C . PRO A 1 84 ? 19.749 -5.573 -27.499 1.00 57.00 84 PRO A C 1
ATOM 642 O O . PRO A 1 84 ? 19.533 -4.417 -27.111 1.00 57.00 84 PRO A O 1
ATOM 645 N N . PRO A 1 85 ? 18.760 -6.410 -27.862 1.00 62.09 85 PRO A N 1
ATOM 646 C CA . PRO A 1 85 ? 17.369 -6.024 -27.719 1.00 62.09 85 PRO A CA 1
ATOM 647 C C . PRO A 1 85 ? 17.140 -5.571 -26.272 1.00 62.09 85 PRO A C 1
ATOM 649 O O . PRO A 1 85 ? 17.719 -6.164 -25.352 1.00 62.09 85 PRO A O 1
ATOM 652 N N . PRO A 1 86 ? 16.353 -4.504 -26.053 1.00 70.00 86 PRO A N 1
ATOM 653 C CA . PRO A 1 86 ? 16.055 -4.057 -24.705 1.00 70.00 86 PRO A CA 1
ATOM 654 C C . PRO A 1 86 ? 15.514 -5.242 -23.894 1.00 70.00 86 PRO A C 1
ATOM 656 O O . PRO A 1 86 ? 14.800 -6.084 -24.452 1.00 70.00 86 PRO A O 1
ATOM 659 N N . PRO A 1 87 ? 15.858 -5.339 -22.597 1.00 74.94 87 PRO A N 1
ATOM 660 C CA . PRO A 1 87 ? 15.315 -6.390 -21.755 1.00 74.94 87 PRO A CA 1
ATOM 661 C C . PRO A 1 87 ? 13.782 -6.364 -21.845 1.00 74.94 87 PRO A C 1
ATOM 663 O O . PRO A 1 87 ? 13.197 -5.275 -21.909 1.00 74.94 87 PRO A O 1
ATOM 666 N N . PRO A 1 88 ? 13.120 -7.534 -21.882 1.00 77.94 88 PRO A N 1
ATOM 667 C CA . PRO A 1 88 ? 11.669 -7.576 -21.910 1.00 77.94 88 PRO A CA 1
ATOM 668 C C . PRO A 1 88 ? 11.114 -6.816 -20.696 1.00 77.94 88 PRO A C 1
ATOM 670 O O . PRO A 1 88 ? 11.711 -6.873 -19.614 1.00 77.94 88 PRO A O 1
ATOM 673 N N . PRO A 1 89 ? 9.994 -6.087 -20.851 1.00 77.38 89 PRO A N 1
ATOM 674 C CA . PRO A 1 89 ? 9.357 -5.428 -19.724 1.00 77.38 89 PRO A CA 1
ATOM 675 C C . PRO A 1 89 ? 9.033 -6.462 -18.633 1.00 77.38 89 PRO A C 1
ATOM 677 O O . PRO A 1 89 ? 8.734 -7.617 -18.959 1.00 77.38 89 PRO A O 1
ATOM 680 N N . PRO A 1 90 ? 9.088 -6.076 -17.344 1.00 73.62 90 PRO A N 1
ATOM 681 C CA . PRO A 1 90 ? 8.683 -6.970 -16.273 1.00 73.62 90 PRO A CA 1
ATOM 682 C C . PRO A 1 90 ? 7.258 -7.483 -16.531 1.00 73.62 90 PRO A C 1
ATOM 684 O O . PRO A 1 90 ? 6.426 -6.728 -17.048 1.00 73.62 90 PRO A O 1
ATOM 687 N N . PRO A 1 91 ? 6.957 -8.749 -16.188 1.00 71.88 91 PRO A N 1
ATOM 688 C CA . PRO A 1 91 ? 5.603 -9.262 -16.308 1.00 71.88 91 PRO A CA 1
ATOM 689 C C . PRO A 1 91 ? 4.641 -8.377 -15.500 1.00 71.88 91 PRO A C 1
ATOM 691 O O . PRO A 1 91 ? 5.020 -7.881 -14.432 1.00 71.88 91 PRO A O 1
ATOM 694 N N . PRO A 1 92 ? 3.408 -8.153 -15.989 1.00 71.56 92 PRO A N 1
ATOM 695 C CA . PRO A 1 92 ? 2.419 -7.403 -15.233 1.00 71.56 92 PRO A CA 1
ATOM 696 C C . PRO A 1 92 ? 2.187 -8.065 -13.864 1.00 71.56 92 PRO A C 1
ATOM 698 O O . PRO A 1 92 ? 2.251 -9.296 -13.765 1.00 71.56 92 PRO A O 1
ATOM 701 N N . PRO A 1 93 ? 1.927 -7.275 -12.804 1.00 61.94 93 PRO A N 1
ATOM 702 C CA . PRO A 1 93 ? 1.597 -7.832 -11.502 1.00 61.94 93 PRO A CA 1
ATOM 703 C C . PRO A 1 93 ? 0.406 -8.800 -11.618 1.00 61.94 93 PRO A C 1
ATOM 705 O O . PRO A 1 93 ? -0.469 -8.581 -12.465 1.00 61.94 93 PRO A O 1
ATOM 708 N N . PRO A 1 94 ? 0.343 -9.854 -10.781 1.00 64.06 94 PRO A N 1
ATOM 709 C CA . PRO A 1 94 ? -0.816 -10.735 -10.742 1.00 64.06 94 PRO A CA 1
ATOM 710 C C . PRO A 1 94 ? -2.093 -9.910 -10.527 1.00 64.06 94 PRO A C 1
ATOM 712 O O . PRO A 1 94 ? -2.047 -8.919 -9.788 1.00 64.06 94 PRO A O 1
ATOM 715 N N . PRO A 1 95 ? -3.232 -10.295 -11.130 1.00 59.81 95 PRO A N 1
ATOM 716 C CA . PRO A 1 95 ? -4.487 -9.616 -10.856 1.00 59.81 95 PRO A CA 1
ATOM 717 C C . PRO A 1 95 ? -4.767 -9.659 -9.344 1.00 59.81 95 PRO A C 1
ATOM 719 O O . PRO A 1 95 ? -4.561 -10.707 -8.721 1.00 59.81 95 PRO A O 1
ATOM 722 N N . PRO A 1 96 ? -5.202 -8.543 -8.732 1.00 62.84 96 PRO A N 1
ATOM 723 C CA . PRO A 1 96 ? -5.524 -8.521 -7.314 1.00 62.84 96 PRO A CA 1
ATOM 724 C C . PRO A 1 96 ? -6.582 -9.586 -7.015 1.00 62.84 96 PRO A C 1
ATOM 726 O O . PRO A 1 96 ? -7.614 -9.669 -7.682 1.00 62.84 96 PRO A O 1
ATOM 729 N N . VAL A 1 97 ? -6.305 -10.430 -6.021 1.00 77.38 97 VAL A N 1
ATOM 730 C CA . VAL A 1 97 ? -7.224 -11.493 -5.607 1.00 77.38 97 VAL A CA 1
ATOM 731 C C . VAL A 1 97 ? -8.402 -10.851 -4.879 1.00 77.38 97 VAL A C 1
ATOM 733 O O . VAL A 1 97 ? -8.295 -10.484 -3.715 1.00 77.38 97 VAL A O 1
ATOM 736 N N . CYS A 1 98 ? -9.523 -10.684 -5.573 1.00 87.06 98 CYS A N 1
ATOM 737 C CA . CYS A 1 98 ? -10.729 -10.093 -5.003 1.00 87.06 98 CYS A CA 1
ATOM 738 C C . CYS A 1 98 ? -11.563 -11.131 -4.243 1.00 87.06 98 CYS A C 1
ATOM 740 O O . CYS A 1 98 ? -11.828 -12.221 -4.751 1.00 87.06 98 CYS A O 1
ATOM 742 N N . THR A 1 99 ? -12.096 -10.741 -3.085 1.00 89.94 99 THR A N 1
ATOM 743 C CA . THR A 1 99 ? -13.319 -11.347 -2.540 1.00 89.94 99 THR A CA 1
ATOM 744 C C . THR A 1 99 ? -14.510 -10.518 -3.002 1.00 89.94 99 THR A C 1
ATOM 746 O O . THR A 1 99 ? -14.526 -9.309 -2.796 1.00 89.94 99 THR A O 1
ATOM 749 N N . TYR A 1 100 ? -15.515 -11.131 -3.625 1.00 92.81 100 TYR A N 1
ATOM 750 C CA . TYR A 1 100 ? -16.692 -10.390 -4.082 1.00 92.81 100 TYR A CA 1
ATOM 751 C C . TYR A 1 100 ? -17.740 -10.257 -2.973 1.00 92.81 100 TYR A C 1
ATOM 753 O O . TYR A 1 100 ? -18.137 -11.252 -2.365 1.00 92.81 100 TYR A O 1
ATOM 761 N N . TYR A 1 101 ? -18.221 -9.036 -2.736 1.00 92.88 101 TYR A N 1
ATOM 762 C CA . TYR A 1 101 ? -19.289 -8.740 -1.780 1.00 92.88 101 TYR A CA 1
ATOM 763 C C . TYR A 1 101 ? -20.463 -8.051 -2.474 1.00 92.88 101 TYR A C 1
ATOM 765 O O . TYR A 1 101 ? -20.277 -7.057 -3.169 1.00 92.88 101 TYR A O 1
ATOM 773 N N . THR A 1 102 ? -21.681 -8.559 -2.278 1.00 95.19 102 THR A N 1
ATOM 774 C CA . THR A 1 102 ? -22.899 -7.904 -2.778 1.00 95.19 102 THR A CA 1
ATOM 775 C C . THR A 1 102 ? -23.461 -6.983 -1.703 1.00 95.19 102 THR A C 1
ATOM 777 O O . THR A 1 102 ? -23.862 -7.455 -0.639 1.00 95.19 102 THR A O 1
ATOM 780 N N . VAL A 1 103 ? -23.502 -5.683 -1.993 1.00 95.31 103 VAL A N 1
ATOM 781 C CA . VAL A 1 103 ? -24.011 -4.633 -1.102 1.00 95.31 103 VAL A CA 1
ATOM 782 C C . VAL A 1 103 ? -25.462 -4.923 -0.728 1.00 95.31 103 VAL A C 1
ATOM 784 O O . VAL A 1 103 ? -26.301 -5.208 -1.585 1.00 95.31 103 VAL A O 1
ATOM 787 N N . ARG A 1 104 ? -25.768 -4.847 0.564 1.00 93.19 104 ARG A N 1
ATOM 788 C CA . ARG A 1 104 ? -27.103 -5.047 1.134 1.00 93.19 104 ARG A CA 1
ATOM 789 C C . ARG A 1 104 ? -27.723 -3.713 1.531 1.00 93.19 104 ARG A C 1
ATOM 791 O O . ARG A 1 104 ? -27.064 -2.676 1.585 1.00 93.19 104 ARG A O 1
ATOM 798 N N . TRP A 1 105 ? -29.024 -3.733 1.804 1.00 94.56 105 TRP A N 1
ATOM 799 C CA . TRP A 1 105 ? -29.718 -2.550 2.303 1.00 94.56 105 TRP A CA 1
ATOM 800 C C . TRP A 1 105 ? -29.136 -2.116 3.658 1.00 94.56 105 TRP A C 1
ATOM 802 O O . TRP A 1 105 ? -29.043 -2.929 4.574 1.00 94.56 105 TRP A O 1
ATOM 812 N N . GLY A 1 106 ? -28.742 -0.844 3.765 1.00 89.31 106 GLY A N 1
ATOM 813 C CA . GLY A 1 106 ? -28.120 -0.269 4.965 1.00 89.31 106 GLY A CA 1
ATOM 814 C C . GLY A 1 106 ? -26.590 -0.362 5.023 1.00 89.31 106 GLY A C 1
ATOM 815 O O . GLY A 1 106 ? -25.991 0.191 5.945 1.00 89.31 106 GLY A O 1
ATOM 816 N N . ASP A 1 107 ? -25.943 -1.007 4.050 1.00 90.81 107 ASP A N 1
ATOM 817 C CA . ASP A 1 107 ? -24.484 -1.077 4.005 1.00 90.81 107 ASP A CA 1
ATOM 818 C C . ASP A 1 107 ? -23.842 0.280 3.683 1.00 90.81 107 ASP A C 1
ATOM 820 O O . ASP A 1 107 ? -24.362 1.093 2.919 1.00 90.81 107 ASP A O 1
ATOM 824 N N . THR A 1 108 ? -22.642 0.489 4.226 1.00 94.94 108 THR A N 1
ATOM 825 C CA . THR A 1 108 ? -21.749 1.596 3.859 1.00 94.94 108 THR A CA 1
ATOM 826 C C . THR A 1 108 ? -20.361 1.047 3.559 1.00 94.94 108 THR A C 1
ATOM 828 O O . THR A 1 108 ? -19.955 0.039 4.145 1.00 94.94 108 THR A O 1
ATOM 831 N N . LEU A 1 109 ? -19.581 1.732 2.713 1.00 92.88 109 LEU A N 1
ATOM 832 C CA . LEU A 1 109 ? -18.202 1.308 2.450 1.00 92.88 109 LEU A CA 1
ATOM 833 C C . LEU A 1 109 ? -17.348 1.271 3.720 1.00 92.88 109 LEU A C 1
ATOM 835 O O . LEU A 1 109 ? -16.473 0.425 3.817 1.00 92.88 109 LEU A O 1
ATOM 839 N N . ASN A 1 110 ? -17.608 2.129 4.712 1.00 92.06 110 ASN A N 1
ATOM 840 C CA . ASN A 1 110 ? -16.884 2.103 5.988 1.00 92.06 110 ASN A CA 1
ATOM 841 C C . ASN A 1 110 ? -17.151 0.806 6.767 1.00 92.06 110 ASN A C 1
ATOM 843 O O . ASN A 1 110 ? -16.219 0.180 7.266 1.00 92.06 110 ASN A O 1
ATOM 847 N N . MET A 1 111 ? -18.414 0.373 6.834 1.00 89.25 111 MET A N 1
ATOM 848 C CA . MET A 1 111 ? -18.780 -0.871 7.514 1.00 89.25 111 MET A CA 1
ATOM 849 C C . MET A 1 111 ? -18.185 -2.092 6.805 1.00 89.25 111 MET A C 1
ATOM 851 O O . MET A 1 111 ? -17.615 -2.959 7.463 1.00 89.25 111 MET A O 1
ATOM 855 N N . ILE A 1 112 ? -18.248 -2.118 5.471 1.00 90.50 112 ILE A N 1
ATOM 856 C CA . ILE A 1 112 ? -17.667 -3.189 4.652 1.00 90.50 112 ILE A CA 1
ATOM 857 C C . ILE A 1 112 ? -16.138 -3.202 4.799 1.00 90.50 112 ILE A C 1
ATOM 859 O O . ILE A 1 112 ? -15.559 -4.242 5.090 1.00 90.50 112 ILE A O 1
ATOM 863 N N . ALA A 1 113 ? -15.477 -2.050 4.684 1.00 89.81 113 ALA A N 1
ATOM 864 C CA . ALA A 1 113 ? -14.030 -1.922 4.848 1.00 89.81 113 ALA A CA 1
ATOM 865 C C . ALA A 1 113 ? -13.555 -2.488 6.194 1.00 89.81 113 ALA A C 1
ATOM 867 O O . ALA A 1 113 ? -12.651 -3.320 6.241 1.00 89.81 113 ALA A O 1
ATOM 868 N N . ARG A 1 114 ? -14.240 -2.127 7.287 1.00 83.00 114 ARG A N 1
ATOM 869 C CA . ARG A 1 114 ? -13.965 -2.667 8.627 1.00 83.00 114 ARG A CA 1
ATOM 870 C C . ARG A 1 114 ? -14.182 -4.172 8.725 1.00 83.00 114 ARG A C 1
ATOM 872 O O . ARG A 1 114 ? -13.387 -4.837 9.379 1.00 83.00 114 ARG A O 1
ATOM 879 N N . LEU A 1 115 ? -15.242 -4.693 8.106 1.00 82.62 115 LEU A N 1
ATOM 880 C CA . LEU A 1 115 ? -15.552 -6.123 8.105 1.00 82.62 115 LEU A CA 1
ATOM 881 C C . LEU A 1 115 ? -14.439 -6.944 7.441 1.00 82.62 115 LEU A C 1
ATOM 883 O O . LEU A 1 115 ? -14.114 -8.027 7.918 1.00 82.62 115 LEU A O 1
ATOM 887 N N . TYR A 1 116 ? -13.850 -6.414 6.370 1.00 84.69 116 TYR A N 1
ATOM 888 C CA . TYR A 1 116 ? -12.816 -7.090 5.584 1.00 84.69 116 TYR A CA 1
ATOM 889 C C . TYR A 1 116 ? -11.380 -6.674 5.936 1.00 84.69 116 TYR A C 1
ATOM 891 O O . TYR A 1 116 ? -10.437 -7.182 5.337 1.00 84.69 116 TYR A O 1
ATOM 899 N N . GLY A 1 117 ? -11.193 -5.770 6.903 1.00 81.56 117 GLY A N 1
ATOM 900 C CA . GLY A 1 117 ? -9.865 -5.310 7.317 1.00 81.56 117 GLY A CA 1
ATOM 901 C C . GLY A 1 117 ? -9.115 -4.513 6.243 1.00 81.56 117 GLY A C 1
ATOM 902 O O . GLY A 1 117 ? -7.890 -4.480 6.262 1.00 81.56 117 GLY A O 1
ATOM 903 N N . VAL A 1 118 ? -9.840 -3.878 5.321 1.00 88.06 118 VAL A N 1
ATOM 904 C CA . VAL A 1 118 ? -9.296 -2.987 4.284 1.00 88.06 118 VAL A CA 1
ATOM 905 C C . VAL A 1 118 ? -9.693 -1.543 4.579 1.00 88.06 118 VAL A C 1
ATOM 907 O O . VAL A 1 118 ? -10.555 -1.263 5.414 1.00 88.06 118 VAL A O 1
ATOM 910 N N . SER A 1 119 ? -9.086 -0.591 3.887 1.00 89.50 119 SER A N 1
ATOM 911 C CA . SER A 1 119 ? -9.517 0.801 3.881 1.00 89.50 119 SER A CA 1
ATOM 912 C C . SER A 1 119 ? -10.640 1.039 2.867 1.00 89.50 119 SER A C 1
ATOM 914 O O . SER A 1 119 ? -10.770 0.354 1.852 1.00 89.50 119 SER A O 1
ATOM 916 N N . VAL A 1 120 ? -11.445 2.076 3.113 1.00 90.88 120 VAL A N 1
ATOM 917 C CA . VAL A 1 120 ? -12.461 2.536 2.150 1.00 90.88 120 VAL A CA 1
ATOM 918 C C . VAL A 1 120 ? -11.812 2.916 0.819 1.00 90.88 120 VAL A C 1
ATOM 920 O O . VAL A 1 120 ? -12.353 2.601 -0.236 1.00 90.88 120 VAL A O 1
ATOM 923 N N . TYR A 1 121 ? -10.637 3.546 0.874 1.00 89.81 121 TYR A N 1
ATOM 924 C CA . TYR A 1 121 ? -9.890 3.961 -0.307 1.00 89.81 121 TYR A CA 1
ATOM 925 C C . TYR A 1 121 ? -9.471 2.769 -1.176 1.00 89.81 121 TYR A C 1
ATOM 927 O O . TYR A 1 121 ? -9.656 2.808 -2.389 1.00 89.81 121 TYR A O 1
ATOM 935 N N . GLU A 1 122 ? -8.987 1.681 -0.571 1.00 90.69 122 GLU A N 1
ATOM 936 C CA . GLU A 1 122 ? -8.644 0.457 -1.306 1.00 90.69 122 GLU A CA 1
ATOM 937 C C . GLU A 1 122 ? -9.864 -0.137 -2.017 1.00 90.69 122 GLU A C 1
ATOM 939 O O . GLU A 1 122 ? -9.767 -0.504 -3.187 1.00 90.69 122 GLU A O 1
ATOM 944 N N . ILE A 1 123 ? -11.035 -0.154 -1.367 1.00 92.25 123 ILE A N 1
ATOM 945 C CA . ILE A 1 123 ? -12.282 -0.581 -2.021 1.00 92.25 123 ILE A CA 1
ATOM 946 C C . ILE A 1 123 ? -12.647 0.372 -3.167 1.00 92.25 123 ILE A C 1
ATOM 948 O O . ILE A 1 123 ? -13.036 -0.084 -4.241 1.00 92.25 123 ILE A O 1
ATOM 952 N N . GLN A 1 124 ? -12.522 1.688 -2.980 1.00 94.50 124 GLN A N 1
ATOM 953 C CA . GLN A 1 124 ? -12.841 2.657 -4.029 1.00 94.50 124 GLN A CA 1
ATOM 954 C C . GLN A 1 124 ? -11.975 2.472 -5.270 1.00 94.50 124 GLN A C 1
ATOM 956 O O . GLN A 1 124 ? -12.508 2.421 -6.376 1.00 94.50 124 GLN A O 1
ATOM 961 N N . VAL A 1 125 ? -10.661 2.345 -5.086 1.00 91.31 125 VAL A N 1
ATOM 962 C CA . VAL A 1 125 ? -9.709 2.148 -6.183 1.00 91.31 125 VAL A CA 1
ATOM 963 C C . VAL A 1 125 ? -9.978 0.821 -6.888 1.00 91.31 125 VAL A C 1
A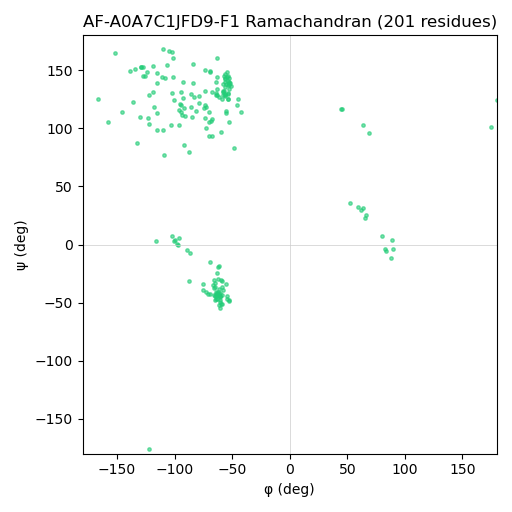TOM 965 O O . VAL A 1 125 ? -10.057 0.799 -8.113 1.00 91.31 125 VAL A O 1
ATOM 968 N N . ALA A 1 126 ? -10.206 -0.260 -6.135 1.00 90.94 126 ALA A N 1
ATOM 969 C CA . ALA A 1 126 ? -10.485 -1.579 -6.701 1.00 90.94 126 ALA A CA 1
ATOM 970 C C . ALA A 1 126 ? -11.785 -1.637 -7.529 1.00 90.94 126 ALA A C 1
ATOM 972 O O . ALA A 1 126 ? -11.910 -2.488 -8.406 1.00 90.94 126 ALA A O 1
ATOM 973 N N . ASN A 1 127 ? -12.743 -0.739 -7.270 1.00 92.44 127 ASN A N 1
ATOM 974 C CA . ASN A 1 127 ? -14.062 -0.731 -7.915 1.00 92.44 127 ASN A CA 1
ATOM 975 C C . ASN A 1 127 ? -14.336 0.510 -8.778 1.00 92.44 127 ASN A C 1
ATOM 977 O O . ASN A 1 127 ? -15.448 0.663 -9.279 1.00 92.44 127 ASN A O 1
ATOM 981 N N . GLY A 1 128 ? -13.372 1.425 -8.924 1.00 92.62 128 GLY A N 1
ATOM 982 C CA . GLY A 1 128 ? -13.569 2.686 -9.648 1.00 92.62 128 GLY A CA 1
ATOM 983 C C . GLY A 1 128 ? -14.642 3.602 -9.038 1.00 92.62 128 GLY A C 1
ATOM 984 O O . GLY A 1 128 ? -15.303 4.347 -9.760 1.00 92.62 128 GLY A O 1
ATOM 985 N N . ILE A 1 129 ? -14.850 3.553 -7.718 1.00 93.62 129 ILE A N 1
ATOM 986 C CA . ILE A 1 129 ? -15.890 4.337 -7.035 1.00 93.62 129 ILE A CA 1
ATOM 987 C C . ILE A 1 129 ? -15.364 5.738 -6.718 1.00 93.62 129 ILE A C 1
ATOM 989 O O . ILE A 1 129 ? -14.551 5.925 -5.811 1.00 93.62 129 ILE A O 1
ATOM 993 N N . ALA A 1 130 ? -15.891 6.745 -7.417 1.00 92.69 130 ALA A N 1
ATOM 994 C CA . ALA A 1 130 ? -15.523 8.144 -7.196 1.00 92.69 130 ALA A CA 1
ATOM 995 C C . ALA A 1 130 ? -16.023 8.691 -5.845 1.00 92.69 130 ALA A C 1
ATOM 997 O O . ALA A 1 130 ? -15.281 9.374 -5.143 1.00 92.69 130 ALA A O 1
ATOM 998 N N . ASN A 1 131 ? -17.266 8.377 -5.462 1.00 92.62 131 ASN A N 1
ATOM 999 C CA . ASN A 1 131 ? -17.860 8.822 -4.200 1.00 92.62 131 ASN A CA 1
ATOM 1000 C C . ASN A 1 131 ? -18.145 7.620 -3.281 1.00 92.62 131 ASN A C 1
ATOM 1002 O O . ASN A 1 131 ? -19.044 6.835 -3.586 1.00 92.62 131 ASN A O 1
ATOM 1006 N N . PRO A 1 132 ? -17.453 7.487 -2.135 1.00 90.38 132 PRO A N 1
ATOM 1007 C CA . PRO A 1 132 ? -17.588 6.324 -1.259 1.00 90.38 132 PRO A CA 1
ATOM 1008 C C . PRO A 1 132 ? -18.941 6.227 -0.543 1.00 90.38 132 PRO A C 1
ATOM 1010 O O . PRO A 1 132 ? -19.274 5.175 0.002 1.00 90.38 132 PRO A O 1
ATOM 1013 N N . ASN A 1 133 ? -19.717 7.313 -0.529 1.00 92.44 133 ASN A N 1
ATOM 1014 C CA . ASN A 1 133 ? -21.047 7.351 0.077 1.00 92.44 133 ASN A CA 1
ATOM 1015 C C . ASN A 1 133 ? -22.160 6.960 -0.909 1.00 92.44 133 ASN A C 1
ATOM 1017 O O . ASN A 1 133 ? -23.319 6.891 -0.513 1.00 92.44 133 ASN A O 1
ATOM 1021 N N . LEU A 1 134 ? -21.828 6.724 -2.184 1.00 92.50 134 LEU A N 1
ATOM 1022 C CA . LEU A 1 134 ? -22.777 6.340 -3.229 1.00 92.50 134 LEU A CA 1
ATOM 1023 C C . LEU A 1 134 ? -22.561 4.881 -3.636 1.00 92.50 134 LEU A C 1
ATOM 1025 O O . LEU A 1 134 ? -21.992 4.588 -4.685 1.00 92.50 134 LEU A O 1
ATOM 1029 N N . ILE A 1 135 ? -23.044 3.972 -2.792 1.00 95.56 135 ILE A N 1
ATOM 1030 C CA . ILE A 1 135 ? -23.197 2.550 -3.120 1.00 95.56 135 ILE A CA 1
ATOM 1031 C C . ILE A 1 135 ? -24.672 2.163 -3.029 1.00 95.56 135 ILE A C 1
ATOM 1033 O O . ILE A 1 135 ? -25.435 2.781 -2.286 1.00 95.56 135 ILE A O 1
ATOM 1037 N N . TYR A 1 136 ? -25.073 1.134 -3.773 1.00 95.31 136 TYR A N 1
ATOM 1038 C CA . TYR A 1 136 ? -26.472 0.718 -3.874 1.00 95.31 136 TYR A CA 1
ATOM 1039 C C . TYR A 1 136 ? -26.626 -0.771 -3.563 1.00 95.31 136 TYR A C 1
ATOM 1041 O O . TYR A 1 136 ? -25.752 -1.556 -3.937 1.00 95.31 136 TYR A O 1
ATOM 1049 N N . PRO A 1 137 ? -27.736 -1.192 -2.932 1.00 95.12 137 PRO A N 1
ATOM 1050 C CA . PRO A 1 137 ? -28.031 -2.607 -2.753 1.00 95.12 137 PRO A CA 1
ATOM 1051 C C . PRO A 1 137 ? -28.002 -3.370 -4.084 1.00 95.12 137 PRO A C 1
ATOM 1053 O O . PRO A 1 137 ? -28.514 -2.889 -5.093 1.00 95.12 137 PRO A O 1
ATOM 1056 N N . GLY A 1 138 ? -27.398 -4.557 -4.084 1.00 89.44 138 GLY A N 1
ATOM 1057 C CA . GLY A 1 138 ? -27.179 -5.381 -5.275 1.00 89.44 138 GLY A CA 1
ATOM 1058 C C . GLY A 1 138 ? -25.882 -5.076 -6.033 1.00 89.44 138 GLY A C 1
ATOM 1059 O O . GLY A 1 138 ? -25.481 -5.874 -6.876 1.00 89.44 138 GLY A O 1
ATOM 1060 N N . MET A 1 139 ? -25.186 -3.977 -5.722 1.00 95.44 139 MET A N 1
ATOM 1061 C CA . MET A 1 139 ? -23.862 -3.699 -6.283 1.00 95.44 139 MET A CA 1
ATOM 1062 C C . MET A 1 139 ? -22.859 -4.764 -5.825 1.00 95.44 139 MET A C 1
ATOM 1064 O O . MET A 1 139 ? -22.753 -5.039 -4.631 1.00 95.44 139 MET A O 1
ATOM 1068 N N . VAL A 1 140 ? -22.108 -5.348 -6.758 1.00 94.88 140 VAL A N 1
ATOM 1069 C CA . VAL A 1 140 ? -21.037 -6.303 -6.443 1.00 94.88 140 VAL A CA 1
ATOM 1070 C C . VAL A 1 140 ? -19.710 -5.557 -6.375 1.00 94.88 140 VAL A C 1
ATOM 1072 O O . VAL A 1 140 ? -19.289 -4.945 -7.352 1.00 94.88 140 VAL A O 1
ATOM 1075 N N . LEU A 1 141 ? -19.057 -5.611 -5.218 1.00 94.56 141 LEU A N 1
ATOM 1076 C CA . LEU A 1 141 ? -17.758 -5.002 -4.958 1.00 94.56 141 LEU A CA 1
ATOM 1077 C C . LEU A 1 141 ? -16.660 -6.068 -4.993 1.00 94.56 141 LEU A C 1
ATOM 1079 O O . LEU A 1 141 ? -16.772 -7.083 -4.308 1.00 94.56 141 LEU A O 1
ATOM 1083 N N . CYS A 1 142 ? -15.578 -5.819 -5.730 1.00 93.25 142 CYS A N 1
ATOM 1084 C CA . CYS A 1 142 ? -14.285 -6.450 -5.482 1.00 93.25 142 CYS A CA 1
ATOM 1085 C C . CYS A 1 142 ? -13.712 -5.877 -4.184 1.00 93.25 142 CYS A C 1
ATOM 1087 O O . CYS A 1 142 ? -13.372 -4.697 -4.102 1.00 93.25 142 CYS A O 1
ATOM 1089 N N . ILE A 1 143 ? -13.584 -6.711 -3.163 1.00 93.31 143 ILE A N 1
ATOM 1090 C CA . ILE A 1 143 ? -12.853 -6.371 -1.952 1.00 93.31 143 ILE A CA 1
ATOM 1091 C C . ILE A 1 143 ? -11.424 -6.899 -2.124 1.00 93.31 143 ILE A C 1
ATOM 1093 O O . ILE A 1 143 ? -11.255 -8.120 -2.230 1.00 93.31 143 ILE A O 1
ATOM 1097 N N . PRO A 1 144 ? -10.408 -6.021 -2.211 1.00 89.94 144 PRO A N 1
ATOM 1098 C CA . PRO A 1 144 ? -9.022 -6.455 -2.326 1.00 89.94 144 PRO A CA 1
ATOM 1099 C C . PRO A 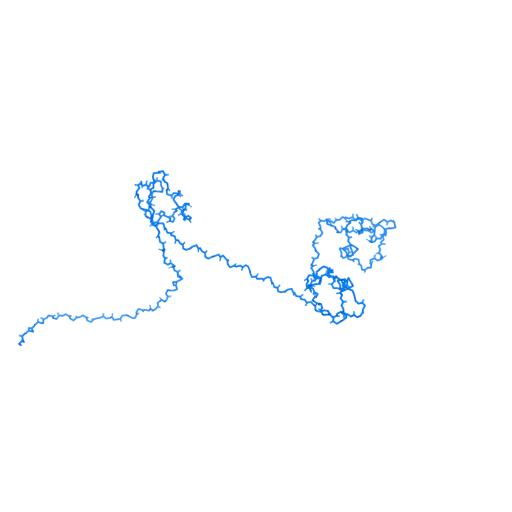1 144 ? -8.599 -7.226 -1.066 1.00 89.94 144 PRO A C 1
ATOM 1101 O O . PRO A 1 144 ? -9.247 -7.105 -0.021 1.00 89.94 144 PRO A O 1
ATOM 1104 N N . PRO A 1 145 ? -7.525 -8.028 -1.133 1.00 85.56 145 PRO A N 1
ATOM 1105 C CA . PRO A 1 145 ? -7.003 -8.659 0.065 1.00 85.56 145 PRO A CA 1
ATOM 1106 C C . PRO A 1 145 ? -6.523 -7.563 1.019 1.00 85.56 145 PRO A C 1
ATOM 1108 O O . PRO A 1 145 ? -6.008 -6.537 0.574 1.00 85.56 145 PRO A O 1
ATOM 1111 N N . ALA A 1 146 ? -6.701 -7.782 2.322 1.00 79.69 146 ALA A N 1
ATOM 1112 C CA . ALA A 1 146 ? -6.188 -6.866 3.328 1.00 79.69 146 ALA A CA 1
ATOM 1113 C C . ALA A 1 146 ? -4.682 -6.687 3.117 1.00 79.69 146 ALA A C 1
ATOM 1115 O O . ALA A 1 146 ? -3.902 -7.631 3.281 1.00 79.69 146 ALA A O 1
ATOM 1116 N N . SER A 1 147 ? -4.283 -5.479 2.725 1.00 70.31 147 SER A N 1
ATOM 1117 C CA . SER A 1 147 ? -2.884 -5.091 2.712 1.00 70.31 147 SER A CA 1
ATOM 1118 C C . SER A 1 147 ? -2.373 -5.241 4.137 1.00 70.31 147 SER A C 1
ATOM 1120 O O . SER A 1 147 ? -2.966 -4.689 5.068 1.00 70.31 147 SER A O 1
ATOM 1122 N N . ALA A 1 148 ? -1.292 -6.001 4.330 1.00 63.62 148 ALA A N 1
ATOM 1123 C CA . ALA A 1 148 ? -0.623 -6.001 5.621 1.00 63.62 148 ALA A CA 1
ATOM 1124 C C . ALA A 1 148 ? -0.307 -4.534 5.966 1.00 63.62 148 ALA A C 1
ATOM 1126 O O . ALA A 1 148 ? 0.291 -3.849 5.126 1.00 63.62 148 ALA A O 1
ATOM 1127 N N . PRO A 1 149 ? -0.734 -4.025 7.138 1.00 64.44 149 PRO A N 1
ATOM 1128 C CA . PRO A 1 149 ? -0.384 -2.675 7.540 1.00 64.44 149 PRO A CA 1
ATOM 1129 C C . PRO A 1 149 ? 1.134 -2.515 7.433 1.00 64.44 149 PRO A C 1
ATOM 1131 O O . PRO A 1 149 ? 1.854 -3.455 7.797 1.00 64.44 149 PRO A O 1
ATOM 1134 N N . PRO A 1 150 ? 1.643 -1.372 6.937 1.00 66.00 150 PRO A N 1
ATOM 1135 C CA . PRO A 1 150 ? 3.074 -1.131 6.980 1.00 66.00 150 PRO A CA 1
ATOM 1136 C C . PRO A 1 150 ? 3.555 -1.328 8.425 1.00 66.00 150 PRO A C 1
ATOM 1138 O O . PRO A 1 150 ? 2.847 -0.935 9.361 1.00 66.00 150 PRO A O 1
ATOM 1141 N N . PRO A 1 151 ? 4.716 -1.970 8.637 1.00 76.06 151 PRO A N 1
ATOM 1142 C CA . PRO A 1 151 ? 5.235 -2.155 9.981 1.00 76.06 151 PRO A CA 1
ATOM 1143 C C . PRO A 1 151 ? 5.375 -0.784 10.656 1.00 76.06 151 PRO A C 1
ATOM 1145 O O . PRO A 1 151 ? 5.758 0.183 9.989 1.00 76.06 151 PRO A O 1
ATOM 1148 N N . PRO A 1 152 ? 5.041 -0.669 11.952 1.00 83.00 152 PRO A N 1
ATOM 1149 C CA . PRO A 1 152 ? 5.133 0.603 12.653 1.00 83.00 152 PRO A CA 1
ATOM 1150 C C . PRO A 1 152 ? 6.564 1.138 12.591 1.00 83.00 152 PRO A C 1
ATOM 1152 O O . PRO A 1 152 ? 7.517 0.378 12.769 1.00 83.00 152 PRO A O 1
ATOM 1155 N N . THR A 1 153 ? 6.714 2.446 12.369 1.00 89.62 153 THR A N 1
ATOM 1156 C CA . THR A 1 153 ? 8.031 3.102 12.401 1.00 89.62 153 THR A CA 1
ATOM 1157 C C . THR A 1 153 ? 8.604 3.047 13.816 1.00 89.62 153 THR A C 1
ATOM 1159 O O . THR A 1 153 ? 9.801 2.838 14.012 1.00 89.62 153 THR A O 1
ATOM 1162 N N . TYR A 1 154 ? 7.725 3.194 14.812 1.00 93.31 154 TYR A N 1
ATOM 1163 C CA . TYR A 1 154 ? 8.078 3.237 16.221 1.00 93.31 154 TYR A CA 1
ATOM 1164 C C . TYR A 1 154 ? 7.088 2.450 17.076 1.00 93.31 154 TYR A C 1
ATOM 1166 O O . TYR A 1 154 ? 5.886 2.381 16.808 1.00 93.31 154 TYR A O 1
ATOM 1174 N N . VAL A 1 155 ? 7.604 1.897 18.171 1.00 96.06 155 VAL A N 1
ATOM 1175 C CA . VAL A 1 155 ? 6.815 1.203 19.188 1.00 96.06 155 VAL A CA 1
ATOM 1176 C C . VAL A 1 155 ? 7.210 1.761 20.547 1.00 96.06 155 VAL A C 1
ATOM 1178 O O . VAL A 1 155 ? 8.317 1.517 21.026 1.00 96.06 155 VAL A O 1
ATOM 1181 N N . THR A 1 156 ? 6.309 2.519 21.171 1.00 97.19 156 THR A N 1
ATOM 1182 C CA . THR A 1 156 ? 6.577 3.154 22.469 1.00 97.19 156 THR A CA 1
ATOM 1183 C C . THR A 1 156 ? 5.938 2.343 23.595 1.00 97.19 156 THR A C 1
ATOM 1185 O O . THR A 1 156 ? 4.723 2.136 23.558 1.00 97.19 156 THR A O 1
ATOM 1188 N N . PRO A 1 157 ? 6.696 1.895 24.614 1.00 97.31 157 PRO A N 1
ATOM 1189 C CA . PRO A 1 157 ? 6.107 1.311 25.812 1.00 97.31 157 PRO A CA 1
ATOM 1190 C C . PRO A 1 157 ? 5.343 2.381 26.604 1.00 97.31 157 PRO A C 1
ATOM 1192 O O . PRO A 1 157 ? 5.856 3.467 26.874 1.00 97.31 157 PRO A O 1
ATOM 1195 N N . TYR A 1 158 ? 4.114 2.069 26.998 1.00 97.56 158 TYR A N 1
ATOM 1196 C CA . TYR A 1 158 ? 3.212 2.967 27.703 1.00 97.56 158 TYR A CA 1
ATOM 1197 C C . TYR A 1 158 ? 2.516 2.245 28.855 1.00 97.56 158 TYR A C 1
ATOM 1199 O O . TYR A 1 158 ? 1.813 1.262 28.643 1.00 97.56 158 TYR A O 1
ATOM 1207 N N . TYR A 1 159 ? 2.677 2.760 30.073 1.00 97.69 159 TYR A N 1
ATOM 1208 C CA . TYR A 1 159 ? 1.909 2.302 31.229 1.00 97.69 159 TYR A CA 1
ATOM 1209 C C . TYR A 1 159 ? 0.581 3.053 31.293 1.00 97.69 159 TYR A C 1
ATOM 1211 O O . TYR A 1 159 ? 0.571 4.278 31.441 1.00 97.69 159 TYR A O 1
ATOM 1219 N N . VAL A 1 160 ? -0.526 2.316 31.201 1.00 97.56 160 VAL A N 1
ATOM 1220 C CA . VAL A 1 160 ? -1.891 2.855 31.273 1.00 97.56 160 VAL A CA 1
ATOM 1221 C C . VAL A 1 160 ? -2.081 3.628 32.578 1.00 97.56 160 VAL A C 1
ATOM 1223 O O . VAL A 1 160 ? -1.784 3.132 33.667 1.00 97.56 160 VAL A O 1
ATOM 1226 N N . ARG A 1 161 ? -2.589 4.855 32.484 1.00 97.25 161 ARG A N 1
ATOM 1227 C CA . ARG A 1 161 ? -2.831 5.753 33.617 1.00 97.25 161 ARG A CA 1
ATOM 1228 C C . ARG A 1 161 ? -4.309 5.787 33.984 1.00 97.25 161 ARG A C 1
ATOM 1230 O O . ARG A 1 161 ? -5.183 5.370 33.225 1.00 97.25 161 ARG A O 1
ATOM 1237 N N . TYR A 1 162 ? -4.600 6.321 35.169 1.00 96.69 162 TYR A N 1
ATOM 1238 C CA . TYR A 1 162 ? -5.978 6.517 35.609 1.00 96.69 162 TYR A CA 1
ATOM 1239 C C . TYR A 1 162 ? -6.768 7.375 34.603 1.00 96.69 162 TYR A C 1
ATOM 1241 O O . TYR A 1 162 ? -6.343 8.466 34.215 1.00 96.69 162 TYR A O 1
ATOM 1249 N N . GLY A 1 163 ? -7.923 6.859 34.177 1.00 92.94 163 GLY A N 1
ATOM 1250 C CA . GLY A 1 163 ? -8.816 7.510 33.218 1.00 92.94 163 GLY A CA 1
ATOM 1251 C C . GLY A 1 163 ? -8.414 7.374 31.747 1.00 92.94 163 GLY A C 1
ATOM 1252 O O . GLY A 1 163 ? -9.022 8.037 30.906 1.00 92.94 163 GLY A O 1
ATOM 1253 N N . ASP A 1 164 ? -7.399 6.575 31.413 1.00 96.69 164 ASP A N 1
ATOM 1254 C CA . ASP A 1 164 ? -7.091 6.269 30.018 1.00 96.69 164 ASP A CA 1
ATOM 1255 C C . ASP A 1 164 ? -8.146 5.380 29.361 1.00 96.69 164 ASP A C 1
ATOM 1257 O O . ASP A 1 164 ? -8.765 4.515 29.975 1.00 96.69 164 ASP A O 1
ATOM 1261 N N . THR A 1 165 ? -8.295 5.580 28.055 1.00 96.06 165 THR A N 1
ATOM 1262 C CA . THR A 1 165 ? -8.988 4.666 27.150 1.00 96.06 165 THR A CA 1
ATOM 1263 C C . THR A 1 165 ? -8.079 4.401 25.960 1.00 96.06 165 THR A C 1
ATOM 1265 O O . THR A 1 165 ? -7.287 5.272 25.582 1.00 96.06 165 THR A O 1
ATOM 1268 N N . LEU A 1 166 ? -8.218 3.241 25.310 1.00 94.25 166 LEU A N 1
ATOM 1269 C CA . LEU A 1 166 ? -7.461 2.959 24.085 1.00 94.25 166 LEU A CA 1
ATOM 1270 C C . LEU A 1 166 ? -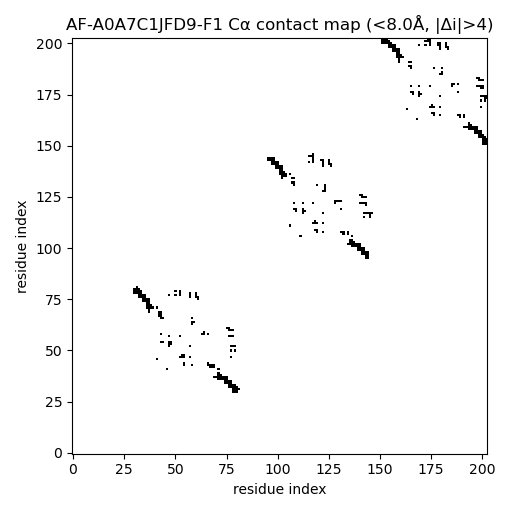7.685 4.034 23.016 1.00 94.25 166 LEU A C 1
ATOM 1272 O O . LEU A 1 166 ? -6.755 4.380 22.299 1.00 94.25 166 LEU A O 1
ATOM 1276 N N . ALA A 1 167 ? -8.889 4.612 22.939 1.00 93.25 167 ALA A N 1
ATOM 1277 C CA . ALA A 1 167 ? -9.194 5.700 22.013 1.00 93.25 167 ALA A CA 1
ATOM 1278 C C . ALA A 1 167 ? -8.392 6.977 22.308 1.00 93.25 167 ALA A C 1
ATOM 1280 O O . ALA A 1 167 ? -7.913 7.630 21.379 1.00 93.25 167 ALA A O 1
ATOM 1281 N N . ARG A 1 168 ? -8.229 7.339 23.589 1.00 95.56 168 ARG A N 1
ATOM 1282 C CA . ARG A 1 168 ? -7.443 8.515 23.989 1.00 95.56 168 ARG A CA 1
ATOM 1283 C C . ARG A 1 168 ? -5.950 8.283 23.774 1.00 95.56 168 ARG A C 1
ATOM 1285 O O . ARG A 1 168 ? -5.282 9.158 23.235 1.00 95.56 168 ARG A O 1
ATOM 1292 N N . ILE A 1 169 ? -5.455 7.096 24.124 1.00 96.56 169 ILE A N 1
ATOM 1293 C CA . ILE A 1 169 ? -4.060 6.705 23.884 1.00 96.56 169 ILE A CA 1
ATOM 1294 C C . ILE A 1 169 ? -3.772 6.721 22.379 1.00 96.56 169 ILE A C 1
ATOM 1296 O O . ILE A 1 169 ? -2.857 7.410 21.946 1.00 96.56 169 ILE A O 1
ATOM 1300 N N . ALA A 1 170 ? -4.597 6.054 21.569 1.00 94.50 170 ALA A N 1
ATOM 1301 C CA . ALA A 1 170 ? -4.436 6.009 20.118 1.00 94.50 170 ALA A CA 1
ATOM 1302 C C . ALA A 1 170 ? -4.327 7.411 19.506 1.00 94.50 170 ALA A C 1
ATOM 1304 O O . ALA A 1 170 ? -3.392 7.693 18.763 1.00 94.50 170 ALA A O 1
ATOM 1305 N N . ARG A 1 171 ? -5.226 8.322 19.899 1.00 94.31 171 ARG A N 1
ATOM 1306 C CA . ARG A 1 171 ? -5.202 9.718 19.445 1.00 94.31 171 ARG A CA 1
ATOM 1307 C C . ARG A 1 171 ? -3.911 10.439 19.829 1.00 94.31 171 ARG A C 1
ATOM 1309 O O . ARG A 1 171 ? -3.348 11.134 18.993 1.00 94.31 171 ARG A O 1
ATOM 1316 N N . ASN A 1 172 ? -3.453 10.278 21.068 1.00 96.12 172 ASN A N 1
ATOM 1317 C CA . ASN A 1 172 ? -2.253 10.954 21.566 1.00 96.12 172 ASN A CA 1
ATOM 1318 C C . ASN A 1 172 ? -0.979 10.501 20.840 1.00 96.12 172 ASN A C 1
ATOM 1320 O O . ASN A 1 172 ? -0.068 11.301 20.664 1.00 96.12 172 ASN A O 1
ATOM 1324 N N . PHE A 1 173 ? -0.926 9.236 20.422 1.00 94.44 173 PHE A N 1
ATOM 1325 C CA . PHE A 1 173 ? 0.214 8.652 19.711 1.00 94.44 173 PHE A CA 1
ATOM 1326 C C . PHE A 1 173 ? 0.052 8.656 18.185 1.00 94.44 173 PHE A C 1
ATOM 1328 O O . PHE A 1 173 ? 0.886 8.087 17.491 1.00 94.44 173 PHE A O 1
ATOM 1335 N N . GLY A 1 174 ? -1.012 9.261 17.644 1.00 90.38 174 GLY A N 1
ATOM 1336 C CA . GLY A 1 174 ? -1.244 9.286 16.197 1.00 90.38 174 GLY A CA 1
ATOM 1337 C C . GLY A 1 174 ? -1.474 7.899 15.582 1.00 90.38 174 GLY A C 1
ATOM 1338 O O . GLY A 1 174 ? -1.113 7.664 14.435 1.00 90.38 174 GLY A O 1
ATOM 1339 N N . THR A 1 175 ? -2.064 6.971 16.336 1.00 92.25 175 THR A N 1
ATOM 1340 C CA . THR A 1 175 ? -2.356 5.599 15.898 1.00 92.25 175 THR A CA 1
ATOM 1341 C C . THR A 1 175 ? -3.850 5.279 16.009 1.00 92.25 175 THR A C 1
ATOM 1343 O O . THR A 1 175 ? -4.670 6.140 16.335 1.00 92.25 175 THR A O 1
ATOM 1346 N N . SER A 1 176 ? -4.242 4.037 15.721 1.00 90.12 176 SER A N 1
ATOM 1347 C CA . SER A 1 176 ? -5.623 3.565 15.862 1.00 90.12 176 SER A CA 1
ATOM 1348 C C . SER A 1 176 ? -5.790 2.631 17.060 1.00 90.12 176 SER A C 1
ATOM 1350 O O . SER A 1 176 ? -4.863 1.934 17.468 1.00 90.12 176 SER A O 1
ATOM 1352 N N . VAL A 1 177 ? -7.012 2.569 17.604 1.00 89.62 177 VAL A N 1
ATOM 1353 C CA . VAL A 1 177 ? -7.361 1.603 18.662 1.00 89.62 177 VAL A CA 1
ATOM 1354 C C . VAL A 1 177 ? -7.032 0.184 18.213 1.00 89.62 177 VAL A C 1
ATOM 1356 O O . VAL A 1 177 ? -6.421 -0.566 18.963 1.00 89.62 177 VAL A O 1
ATOM 1359 N N . TRP A 1 178 ? -7.385 -0.165 16.975 1.00 84.75 178 TRP A N 1
ATOM 1360 C CA . TRP A 1 178 ? -7.141 -1.500 16.438 1.00 84.75 178 TRP A CA 1
ATOM 1361 C C . TRP A 1 178 ? -5.650 -1.802 16.271 1.00 84.75 178 TRP A C 1
ATOM 1363 O O . TRP A 1 178 ? -5.236 -2.923 16.537 1.00 84.75 178 TRP A O 1
ATOM 1373 N N . ALA A 1 179 ? -4.820 -0.821 15.912 1.00 86.38 179 ALA A N 1
ATOM 1374 C CA . ALA A 1 179 ? -3.374 -1.023 15.880 1.00 86.38 179 ALA A CA 1
ATOM 1375 C C . ALA A 1 179 ? -2.836 -1.398 17.272 1.00 86.38 179 ALA A C 1
ATOM 1377 O O . ALA A 1 179 ? -2.090 -2.365 17.396 1.00 86.38 179 ALA A O 1
ATOM 1378 N N . ILE A 1 180 ? -3.285 -0.709 18.328 1.00 91.69 180 ILE A N 1
ATOM 1379 C CA . ILE A 1 180 ? -2.909 -1.044 19.710 1.00 91.69 180 ILE A CA 1
ATOM 1380 C C . ILE A 1 180 ? -3.437 -2.430 20.099 1.00 91.69 180 ILE A C 1
ATOM 1382 O O . ILE A 1 180 ? -2.689 -3.239 20.641 1.00 91.69 180 ILE A O 1
ATOM 1386 N N . VAL A 1 181 ? -4.706 -2.722 19.811 1.00 90.44 181 VAL A N 1
ATOM 1387 C CA . VAL A 1 181 ? -5.353 -4.001 20.145 1.00 90.44 181 VAL A CA 1
ATOM 1388 C C . VAL A 1 181 ? -4.626 -5.178 19.497 1.00 90.44 181 VAL A C 1
ATOM 1390 O O . VAL A 1 181 ? -4.244 -6.108 20.202 1.00 90.44 181 VAL A O 1
ATOM 1393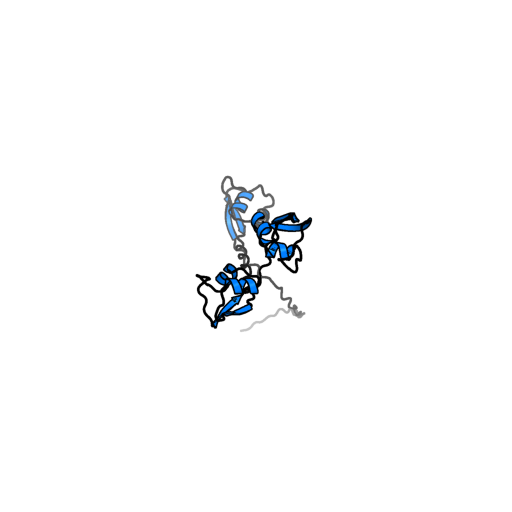 N N . ASN A 1 182 ? -4.377 -5.101 18.187 1.00 86.12 182 ASN A N 1
ATOM 1394 C CA . ASN A 1 182 ? -3.657 -6.121 17.424 1.00 86.12 182 ASN A CA 1
ATOM 1395 C C . ASN A 1 182 ? -2.248 -6.339 17.965 1.00 86.12 182 ASN A C 1
ATOM 1397 O O . ASN A 1 182 ? -1.857 -7.469 18.238 1.00 86.12 182 ASN A O 1
ATOM 1401 N N . TYR A 1 183 ? -1.494 -5.252 18.138 1.00 91.31 183 TYR A N 1
ATOM 1402 C CA . TYR A 1 183 ? -0.088 -5.333 18.523 1.00 91.31 183 TYR A CA 1
ATOM 1403 C C . TYR A 1 183 ? 0.097 -5.901 19.936 1.00 91.31 183 TYR A C 1
ATOM 1405 O O . TYR A 1 183 ? 1.090 -6.564 20.217 1.00 91.31 183 TYR A O 1
ATOM 1413 N N . ASN A 1 184 ? -0.874 -5.671 20.823 1.00 92.50 184 ASN A N 1
ATOM 1414 C CA . ASN A 1 184 ? -0.827 -6.122 22.215 1.00 92.50 184 ASN A CA 1
ATOM 1415 C C . ASN A 1 184 ? -1.654 -7.388 22.481 1.00 92.50 184 ASN A C 1
ATOM 1417 O O . ASN A 1 184 ? -1.770 -7.790 23.636 1.00 92.50 184 ASN A O 1
ATOM 1421 N N . GLY A 1 185 ? -2.267 -7.994 21.456 1.00 91.75 185 GLY A N 1
ATOM 1422 C CA . GLY A 1 185 ? -3.122 -9.174 21.622 1.00 91.75 185 GLY A CA 1
ATOM 1423 C C . GLY A 1 185 ? -4.317 -8.946 22.557 1.00 91.75 185 GLY A C 1
ATOM 1424 O O . GLY A 1 185 ? -4.725 -9.855 23.279 1.00 91.75 185 GLY A O 1
ATOM 1425 N N . ILE A 1 186 ? -4.865 -7.727 22.594 1.00 89.81 186 ILE A N 1
ATOM 1426 C CA . ILE A 1 186 ? -5.989 -7.390 23.475 1.00 89.81 186 ILE A CA 1
ATOM 1427 C C . ILE A 1 186 ? -7.260 -8.029 22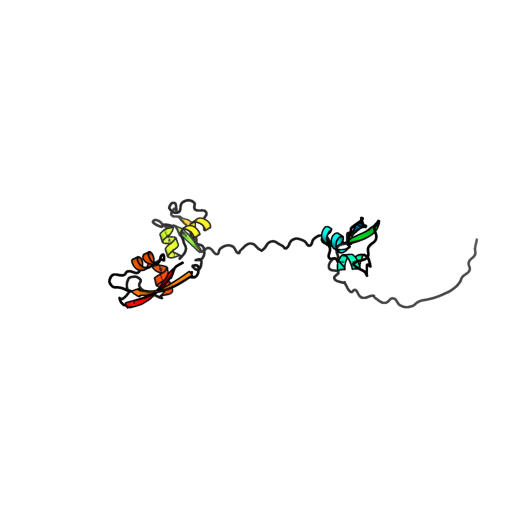.912 1.00 89.81 186 ILE A C 1
ATOM 1429 O O . ILE A 1 186 ? -7.695 -7.708 21.814 1.00 89.81 186 ILE A O 1
ATOM 1433 N N . VAL A 1 187 ? -7.900 -8.906 23.682 1.00 85.44 187 VAL A N 1
ATOM 1434 C CA . VAL A 1 187 ? -9.146 -9.557 23.241 1.00 85.44 187 VAL A CA 1
ATOM 1435 C C . VAL A 1 187 ? -10.337 -8.601 23.316 1.00 85.44 187 VAL A C 1
ATOM 1437 O O . VAL A 1 187 ? -11.188 -8.593 22.430 1.00 85.44 187 VAL A O 1
ATOM 1440 N N . ASN A 1 188 ? -10.404 -7.775 24.364 1.00 86.00 188 ASN A N 1
ATOM 1441 C CA . ASN A 1 188 ? -11.493 -6.825 24.551 1.00 86.00 188 ASN A CA 1
ATOM 1442 C C . ASN A 1 188 ? -10.965 -5.384 24.673 1.00 86.00 188 ASN A C 1
ATOM 1444 O O . ASN A 1 188 ? -10.402 -5.030 25.710 1.00 86.00 188 ASN A O 1
ATOM 1448 N N . PRO A 1 189 ? -11.188 -4.526 23.661 1.00 84.00 189 PRO A N 1
ATOM 1449 C CA . PRO A 1 189 ? -10.686 -3.149 23.638 1.00 84.00 189 PRO A CA 1
ATOM 1450 C C . PRO A 1 189 ? -11.207 -2.249 24.769 1.00 84.00 189 PRO A C 1
ATOM 1452 O O . PRO A 1 189 ? -10.631 -1.194 25.031 1.00 84.00 189 PRO A O 1
ATOM 1455 N N . ASN A 1 190 ? -12.306 -2.633 25.425 1.00 87.88 190 ASN A N 1
ATOM 1456 C CA . ASN A 1 190 ? -12.900 -1.858 26.515 1.00 87.88 190 ASN A CA 1
ATOM 1457 C C . ASN A 1 190 ? -12.289 -2.179 27.887 1.00 87.88 190 ASN A C 1
ATOM 1459 O O . ASN A 1 190 ? -12.599 -1.488 28.854 1.00 87.88 190 ASN A O 1
ATOM 1463 N N . PHE A 1 191 ? -11.428 -3.197 27.984 1.00 89.38 191 PHE A N 1
ATOM 1464 C CA . PHE A 1 191 ? -10.777 -3.584 29.233 1.00 89.38 191 PHE A CA 1
ATOM 1465 C C . PHE A 1 191 ? -9.268 -3.376 29.137 1.00 89.38 191 PHE A C 1
ATOM 1467 O O . PHE A 1 191 ? -8.534 -4.213 28.616 1.00 89.38 191 PHE A O 1
ATOM 1474 N N . ILE A 1 192 ? -8.823 -2.243 29.678 1.00 94.81 192 ILE A N 1
ATOM 1475 C CA . ILE A 1 192 ? -7.423 -1.978 30.010 1.00 94.81 192 ILE A CA 1
ATOM 1476 C C . ILE A 1 192 ? -7.322 -1.607 31.490 1.00 94.81 192 ILE A C 1
ATOM 1478 O O . ILE A 1 192 ? -8.247 -1.012 32.046 1.00 94.81 192 ILE A O 1
ATOM 1482 N N . TYR A 1 193 ? -6.210 -1.953 32.134 1.00 94.75 193 TYR A N 1
ATOM 1483 C CA . TYR A 1 193 ? -6.007 -1.742 33.569 1.00 94.75 193 TYR A CA 1
ATOM 1484 C C . TYR A 1 193 ? -4.961 -0.669 33.826 1.00 94.75 193 TYR A C 1
ATOM 1486 O O . TYR A 1 193 ? -3.962 -0.590 33.120 1.00 94.75 193 TYR A O 1
ATOM 1494 N N . VAL A 1 194 ? -5.146 0.132 34.875 1.00 96.12 194 VAL A N 1
ATOM 1495 C CA . VAL A 1 194 ? -4.107 1.071 35.319 1.00 96.12 194 VAL A CA 1
ATOM 1496 C C . VAL A 1 194 ? -2.829 0.295 35.655 1.00 96.12 194 VAL A C 1
ATOM 1498 O O . VAL A 1 194 ? -2.878 -0.722 36.341 1.00 96.12 194 VAL A O 1
ATOM 1501 N N . GLY A 1 195 ? -1.691 0.766 35.147 1.00 93.12 195 GLY A N 1
ATOM 1502 C CA . GLY A 1 195 ? -0.392 0.103 35.264 1.00 93.12 195 GLY A CA 1
ATOM 1503 C C . GLY A 1 195 ? -0.141 -0.998 34.231 1.00 93.12 195 GLY A C 1
ATOM 1504 O O . GLY A 1 195 ? 0.963 -1.532 34.188 1.00 93.12 195 GLY A O 1
ATOM 1505 N N . GLN A 1 196 ? -1.108 -1.325 33.369 1.00 97.12 196 GLN A N 1
ATOM 1506 C CA . GLN A 1 196 ? -0.883 -2.248 32.258 1.00 97.12 196 GLN A CA 1
ATOM 1507 C C . GLN A 1 196 ? 0.149 -1.662 31.288 1.00 97.12 196 GLN A C 1
ATOM 1509 O O . GLN A 1 196 ? -0.000 -0.525 30.837 1.00 97.12 196 GLN A O 1
ATOM 1514 N N . LEU A 1 197 ? 1.178 -2.443 30.955 1.00 96.81 197 LEU A N 1
ATOM 1515 C CA . LEU A 1 197 ? 2.135 -2.093 29.911 1.00 96.81 197 LEU A CA 1
ATOM 1516 C C . LEU A 1 197 ? 1.525 -2.389 28.538 1.00 96.81 197 LEU A C 1
ATOM 1518 O O . LEU A 1 197 ? 1.160 -3.526 28.247 1.00 96.81 197 LEU A O 1
ATOM 1522 N N . LEU A 1 198 ? 1.445 -1.362 27.701 1.00 97.31 198 LEU A N 1
ATOM 1523 C CA . LEU A 1 198 ? 1.071 -1.450 26.298 1.00 97.31 198 LEU A CA 1
ATOM 1524 C C . LEU A 1 198 ? 2.251 -1.031 25.424 1.00 97.31 198 LEU A C 1
ATOM 1526 O O . LEU A 1 198 ? 2.924 -0.043 25.701 1.00 97.31 198 LEU A O 1
ATOM 1530 N N . TYR A 1 199 ? 2.466 -1.741 24.331 1.00 97.00 199 TYR A N 1
ATOM 1531 C CA . TYR A 1 199 ? 3.367 -1.354 23.256 1.00 97.00 199 TYR A CA 1
ATOM 1532 C C . TYR A 1 199 ? 2.558 -0.611 22.196 1.00 97.00 199 TYR A C 1
ATOM 1534 O O . TYR A 1 199 ? 1.685 -1.197 21.561 1.00 97.00 199 TYR A O 1
ATOM 1542 N N . ILE A 1 200 ? 2.792 0.692 22.035 1.00 96.62 200 ILE A N 1
ATOM 1543 C CA . ILE A 1 200 ? 1.980 1.558 21.173 1.00 96.62 200 ILE A CA 1
ATOM 1544 C C . ILE A 1 200 ? 2.645 1.709 19.794 1.00 96.62 200 ILE A C 1
ATOM 1546 O O . ILE A 1 200 ? 3.612 2.472 19.677 1.00 96.62 200 ILE A O 1
ATOM 1550 N N . PRO A 1 201 ? 2.159 1.007 18.749 1.00 92.62 201 PRO A N 1
ATOM 1551 C CA . PRO A 1 201 ? 2.673 1.157 17.389 1.00 92.62 201 PRO A CA 1
ATOM 1552 C C . PRO A 1 201 ? 2.213 2.485 16.779 1.00 92.62 201 PRO A C 1
ATOM 1554 O O . PRO A 1 201 ? 1.025 2.809 16.836 1.00 92.62 201 PRO A O 1
ATOM 1557 N N . HIS A 1 202 ? 3.128 3.243 16.183 1.00 90.62 202 HIS A N 1
ATOM 1558 C CA . HIS A 1 202 ? 2.840 4.507 15.495 1.00 90.62 202 HIS A CA 1
ATOM 1559 C C . HIS A 1 202 ? 3.862 4.772 14.377 1.00 90.62 202 HIS A C 1
ATOM 1561 O O . HIS A 1 202 ? 4.897 4.100 14.302 1.00 90.62 202 HIS A O 1
ATOM 1567 N N . HIS A 1 203 ? 3.529 5.708 13.484 1.00 83.25 203 HIS A N 1
ATOM 1568 C CA . HIS A 1 203 ? 4.332 6.054 12.311 1.00 83.25 203 HIS A CA 1
ATOM 1569 C C . HIS A 1 203 ? 4.963 7.433 12.417 1.00 83.25 203 HIS A C 1
ATOM 1571 O O . HIS A 1 203 ? 4.304 8.336 12.980 1.00 83.25 203 HIS A O 1
#

Foldseek 3Di:
DDDDDDDDDDDDDDDDPPDDDPPPPPDPDPFDKDKDFAAPPDFLVNVCVVLVHDSVRQCVVVVNPDRGDDDGRDIGIGRDDDPDPPDPPPDDPDDFDFDKDFDAPPDFLCVVCVVQQHDSVQQCVQAVNPDRRDDDGRDITGDGHNDDPDFFPAWDKDFDAPPDALCVVCVVQVHDSVQQCVVAVPPDRGDDDGRDITTHGHD